Protein AF-A0A7E4UYQ9-F1 (afdb_monomer)

Solvent-accessible surface area (backbone atoms only — not comparable to full-atom values): 19513 Å² total; per-residue (Å²): 144,89,77,70,74,73,71,70,66,71,77,78,78,66,81,70,83,74,73,70,63,49,93,82,44,52,69,58,55,53,46,52,48,38,51,39,27,52,41,48,18,51,55,45,41,66,41,88,46,58,62,49,50,42,54,39,51,41,51,49,48,46,53,62,70,29,24,15,64,39,73,69,51,10,68,75,68,45,20,28,60,49,39,64,66,53,60,73,36,76,43,30,35,49,31,80,88,18,84,31,48,92,28,70,67,54,22,50,51,48,45,50,52,52,47,56,54,51,68,38,51,44,68,28,45,32,46,33,51,44,52,54,49,52,51,52,45,56,48,18,40,58,50,36,28,71,35,82,86,32,60,85,43,82,75,66,69,55,55,67,55,45,74,52,52,70,43,45,50,39,45,46,31,46,26,18,35,52,38,46,50,56,51,34,37,54,61,28,37,78,78,39,48,69,21,18,51,49,20,52,55,44,63,74,49,72,60,66,86,49,54,60,70,59,42,50,53,49,52,55,34,56,70,75,49,61,79,77,44,54,84,58,43,60,68,49,50,52,48,51,38,52,22,44,52,50,48,47,51,54,48,48,51,21,50,54,48,28,54,53,54,50,48,51,58,35,71,73,50,93,71,67,84,69,50,69,67,57,23,48,51,42,40,51,38,50,44,54,20,34,42,59,99,83,45,53,46,45,58,52,51,47,48,31,40,28,70,31,72,39,73,86,56,62,59,67,56,55,49,38,53,46,34,42,53,48,56,54,60,50,49,83,66,34,54,57,38,51,49,53,48,48,43,44,53,45,30,44,52,50,51,68,44,46,60,56,41,68,68,46,42,45,80,67,47,92

Sequence (366 aa):
MNSILAALLLVALCPLAMGSCSSENKAISIRTLNTFFGCLSTAYKEDNGMLDVEYNAHEITQASKCFASNIVSAKMNKKCVLTPLAIHTPGFAWSHYGPLQGCLTCQQFARTISGALVTMNPTQSKCFTNEIWSAITEEANVCIRRNPLFAGSNVQAPDFGSKSNTNMQLLMNRVSIGIMEEFRLRECANNNEEWADNSEECLNQPDAKHLQKHCDIRTECITTLDSQCIHKLRPMEDVVCGCLDTSLDELTVGISSIFTVIKDLASNRQGGIPTETEIDTCHDSIKNGLRTQTTDWYTVITSSIKKCVLPGSEVDKYVRITCKSILQNLNTNGAQQLKAMFTFVKALLDAMNRRSSQLCAANAYC

Organism: Panagrellus redivivus (NCBI:txid6233)

Nearest PDB structures (foldseek):
  7a0g-assembly1_EEE  TM=1.397E-01  e=5.762E-01  Serratia marcescens
  7a0g-assembly1_GGG  TM=1.563E-01  e=8.426E-01  Serratia marcescens
  4lep-assembly3_A  TM=1.306E-01  e=2.134E+00  Shewanella oneidensis MR-1
  7voe-assembly1_A  TM=1.493E-01  e=6.134E+00  Homo sapiens
  1j7n-assembly1_B  TM=1.380E-01  e=9.761E+00  Bacillus anthracis

Foldseek 3Di:
DPDPVVVVVVVPPDPPPPVQPPLPCLVLLLVLQQLLLQLLLVVLQVPQCVLLVLVLVQLLVLLPVLADQDDVSCVVVVAFHDHNCLLVPQQQCLDCNHLLVVPPLLSVVLCVVLVLQLPADQQLNLLLLVLLVVQLQVQLQVQQCPDPSQPPHGHDHRNSRYRDSVNSSSLSSQLSSQLSLVVRLVVCCVPRVSNSVSSVVSSVADDLVGCPVLLVSSVVSLVVGDPSNSVSNVVSLVSSLVSSVVSLVLLLQLLVQLLVQLLVLLVPDPADFDDLVSLVSSLVSNQRSNDDPRDRVVCSNVVSCCPRRNPPDPVSVVSSVSSRSLSNDDDVVSSSSSVSSSSSVSSSSVSSSCSSVSSVVNVNND

pLDDT: mean 77.24, std 13.35, range [33.19, 97.56]

Secondary structure (DSSP, 8-state):
--SSTTSSSSSSS---------TT-HHHHHHHHHHHHHHHHHHHHHS-SHHHHHHHHHHHHHHHHHSBSSHHHHHHHT--B--HHHHHSTTGGGSTTSTTTT-HHHHHHHHHHHHHHHT--HHHHHHHHHHHHHHHHHHHHHHHHHSTTTTT----------S-THHHHHHHHHHHHHHHHHHHHHHHHTT-HHHHHHHHHHHTS--TTS-HHHHHHHHHHHHTS-TTTHHHHHHHHHHHHHHHHHHHHHHHHHHHHHHHHHHHHHHT--SSSPPHHHHHHHHHHHHHHTB-SS-BHHHHHHHHIIIII-TT--HHHHHHHHHHHHHHH-SHHHHHHHHHHHHHHHHHHHHHHTTTHHHHTHHHH-

Radius of gyration: 24.56 Å; Cα contacts (8 Å, |Δi|>4): 432; chains: 1; bounding box: 90×39×79 Å

Structure (mmCIF, N/CA/C/O backbone):
data_AF-A0A7E4UYQ9-F1
#
_entry.id   AF-A0A7E4UYQ9-F1
#
loop_
_atom_site.group_PDB
_atom_site.id
_atom_site.type_symbol
_atom_site.label_atom_id
_atom_site.label_alt_id
_atom_site.label_comp_id
_atom_site.label_asym_id
_atom_site.label_entity_id
_atom_site.label_seq_id
_atom_site.pdbx_PDB_ins_code
_atom_site.Cartn_x
_atom_site.Cartn_y
_atom_site.Cartn_z
_atom_site.occupancy
_atom_site.B_iso_or_equiv
_atom_site.auth_seq_id
_atom_site.auth_comp_id
_atom_site.auth_asym_id
_atom_site.auth_atom_id
_atom_site.pdbx_PDB_model_num
ATOM 1 N N . MET A 1 1 ? 61.101 -12.885 -46.556 1.00 43.03 1 MET A N 1
ATOM 2 C CA . MET A 1 1 ? 60.413 -13.938 -45.771 1.00 43.03 1 MET A CA 1
ATOM 3 C C . MET A 1 1 ? 59.974 -13.483 -44.365 1.00 43.03 1 MET A C 1
ATOM 5 O O . MET A 1 1 ? 59.719 -14.338 -43.538 1.00 43.03 1 MET A O 1
ATOM 9 N N . ASN A 1 2 ? 59.773 -12.178 -44.098 1.00 42.88 2 ASN A N 1
ATOM 10 C CA . ASN A 1 2 ? 59.426 -11.657 -42.756 1.00 42.88 2 ASN A CA 1
ATOM 11 C C . ASN A 1 2 ? 58.213 -10.698 -42.752 1.00 42.88 2 ASN A C 1
ATOM 13 O O . ASN A 1 2 ? 58.187 -9.735 -41.994 1.00 42.88 2 ASN A O 1
ATOM 17 N N . SER A 1 3 ? 57.203 -10.917 -43.602 1.00 43.12 3 SER A N 1
ATOM 18 C CA . SER A 1 3 ? 56.042 -9.998 -43.659 1.00 43.12 3 SER A CA 1
ATOM 19 C C . SER A 1 3 ? 54.679 -10.675 -43.814 1.00 43.12 3 SER A C 1
ATOM 21 O O . SER A 1 3 ? 53.680 -9.984 -43.940 1.00 43.12 3 SER A O 1
ATOM 23 N N . ILE A 1 4 ? 54.612 -12.011 -43.765 1.00 39.72 4 ILE A N 1
ATOM 24 C CA . ILE A 1 4 ? 53.345 -12.757 -43.913 1.00 39.72 4 ILE A CA 1
ATOM 25 C C . ILE A 1 4 ? 52.859 -13.339 -42.569 1.00 39.72 4 ILE A C 1
ATOM 27 O O . ILE A 1 4 ? 51.666 -13.560 -42.393 1.00 39.72 4 ILE A O 1
ATOM 31 N N . LEU A 1 5 ? 53.732 -13.484 -41.562 1.00 34.41 5 LEU A N 1
ATOM 32 C CA . LEU A 1 5 ? 53.337 -14.006 -40.242 1.00 34.41 5 LEU A CA 1
ATOM 33 C C . LEU A 1 5 ? 52.645 -12.986 -39.315 1.00 34.41 5 LEU A C 1
ATOM 35 O O . LEU A 1 5 ? 52.010 -13.395 -38.349 1.00 34.41 5 LEU A O 1
ATOM 39 N N . ALA A 1 6 ? 52.712 -11.681 -39.597 1.00 36.53 6 ALA A N 1
ATOM 40 C CA . ALA A 1 6 ? 52.103 -10.659 -38.734 1.00 36.53 6 ALA A CA 1
ATOM 41 C C . ALA A 1 6 ? 50.594 -10.450 -38.985 1.00 36.53 6 ALA A C 1
ATOM 43 O O . ALA A 1 6 ? 49.895 -9.943 -38.114 1.00 36.53 6 ALA A O 1
ATOM 44 N N . ALA A 1 7 ? 50.071 -10.875 -40.142 1.00 36.41 7 ALA A N 1
ATOM 45 C CA . ALA A 1 7 ? 48.657 -10.703 -40.495 1.00 36.41 7 ALA A CA 1
ATOM 46 C C . ALA A 1 7 ? 47.749 -11.849 -40.002 1.00 36.41 7 ALA A C 1
ATOM 48 O O . ALA A 1 7 ? 46.538 -11.679 -39.917 1.00 36.41 7 ALA A O 1
ATOM 49 N N . LEU A 1 8 ? 48.321 -13.002 -39.630 1.00 33.19 8 LEU A N 1
ATOM 50 C CA . LEU A 1 8 ? 47.575 -14.173 -39.141 1.00 33.19 8 LEU A CA 1
ATOM 51 C C . LEU A 1 8 ? 47.440 -14.232 -37.609 1.00 33.19 8 LEU A C 1
ATOM 53 O O . LEU A 1 8 ? 46.644 -15.014 -37.099 1.00 33.19 8 LEU A O 1
ATOM 57 N N . LEU A 1 9 ? 48.156 -13.377 -36.871 1.00 33.97 9 LEU A N 1
ATOM 58 C CA . LEU A 1 9 ? 48.113 -13.313 -35.401 1.00 33.97 9 LEU A CA 1
ATOM 59 C C . LEU A 1 9 ? 47.152 -12.248 -34.840 1.00 33.97 9 LEU A C 1
ATOM 61 O O . LEU A 1 9 ? 46.944 -12.192 -33.632 1.00 33.97 9 LEU A O 1
ATOM 65 N N . LEU A 1 10 ? 46.509 -11.450 -35.701 1.00 35.00 10 LEU A N 1
ATOM 66 C CA . LEU A 1 10 ? 45.529 -10.422 -35.313 1.00 35.00 10 LEU A CA 1
ATOM 67 C C . LEU A 1 10 ? 44.061 -10.877 -35.410 1.00 35.00 10 LEU A C 1
ATOM 69 O O . LEU A 1 10 ? 43.167 -10.128 -35.032 1.00 35.00 10 LEU A O 1
ATOM 73 N N . VAL A 1 11 ? 43.800 -12.115 -35.846 1.00 38.44 11 VAL A N 1
ATOM 74 C CA . VAL A 1 11 ? 42.439 -12.691 -35.932 1.00 38.44 11 VAL A CA 1
ATOM 75 C C . VAL A 1 11 ? 42.082 -13.541 -34.695 1.00 38.44 11 VAL A C 1
ATOM 77 O O . VAL A 1 11 ? 40.948 -13.978 -34.547 1.00 38.44 11 VAL A O 1
ATOM 80 N N . ALA A 1 12 ? 43.011 -13.735 -33.750 1.00 41.06 12 ALA A N 1
ATOM 81 C CA . ALA A 1 12 ? 42.827 -14.651 -32.615 1.00 41.06 12 ALA A CA 1
ATOM 82 C C . ALA A 1 12 ? 42.617 -13.982 -31.236 1.00 41.06 12 ALA A C 1
ATOM 84 O O . ALA A 1 12 ? 42.543 -14.688 -30.234 1.00 41.06 12 ALA A O 1
ATOM 85 N N . LEU A 1 13 ? 42.509 -12.649 -31.146 1.00 40.66 13 LEU A N 1
ATOM 86 C CA . LEU A 1 13 ? 42.364 -11.936 -29.861 1.00 40.66 13 LEU A CA 1
ATOM 87 C C . LEU A 1 13 ? 41.287 -10.847 -29.878 1.00 40.66 13 LEU A C 1
ATOM 89 O O . LEU A 1 13 ? 41.447 -9.767 -29.317 1.00 40.66 13 LEU A O 1
ATOM 93 N N . CYS A 1 14 ? 40.143 -11.152 -30.476 1.00 34.41 14 CYS A N 1
ATOM 94 C CA . CYS A 1 14 ? 38.918 -10.471 -30.093 1.00 34.41 14 CYS A CA 1
ATOM 95 C C . CYS A 1 14 ? 37.803 -11.512 -30.007 1.00 34.41 14 CYS A C 1
ATOM 97 O O . CYS A 1 14 ? 37.091 -11.727 -30.990 1.00 34.41 14 CYS A O 1
ATOM 99 N N . PRO A 1 15 ? 37.605 -12.177 -28.851 1.00 38.59 15 PRO A N 1
ATOM 100 C CA . PRO A 1 15 ? 36.245 -12.521 -28.514 1.00 38.59 15 PRO A CA 1
ATOM 101 C C . PRO A 1 15 ? 35.553 -11.168 -28.370 1.00 38.59 15 PRO A C 1
ATOM 103 O O . PRO A 1 15 ? 35.683 -10.483 -27.355 1.00 38.59 15 PRO A O 1
ATOM 106 N N . LEU A 1 16 ? 34.869 -10.751 -29.437 1.00 40.72 16 LEU A N 1
ATOM 107 C CA . LEU A 1 16 ? 33.719 -9.885 -29.295 1.00 40.72 16 LEU A CA 1
ATOM 108 C C . LEU A 1 16 ? 32.972 -10.426 -28.082 1.00 40.72 16 LEU A C 1
ATOM 110 O O . LEU A 1 16 ? 32.541 -11.581 -28.078 1.00 40.72 16 LEU A O 1
ATOM 114 N N . ALA A 1 17 ? 32.880 -9.610 -27.039 1.00 41.31 17 ALA A N 1
ATOM 115 C CA . ALA A 1 17 ? 31.959 -9.816 -25.945 1.00 41.31 17 ALA A CA 1
ATOM 116 C C . ALA A 1 17 ? 30.531 -9.646 -26.492 1.00 41.31 17 ALA A C 1
ATOM 118 O O . ALA A 1 17 ? 29.790 -8.767 -26.081 1.00 41.31 17 ALA A O 1
ATOM 119 N N . MET A 1 18 ? 30.148 -10.482 -27.457 1.00 42.34 18 MET A N 1
ATOM 120 C CA . MET A 1 18 ? 28.769 -10.842 -27.706 1.00 42.34 18 MET A CA 1
ATOM 121 C C . MET A 1 18 ? 28.427 -11.805 -26.581 1.00 42.34 18 MET A C 1
ATOM 123 O O . MET A 1 18 ? 28.533 -13.025 -26.712 1.00 42.34 18 MET A O 1
ATOM 127 N N . GLY A 1 19 ? 28.140 -11.226 -25.415 1.00 47.84 19 GLY A N 1
ATOM 128 C CA . GLY A 1 19 ? 27.589 -11.945 -24.285 1.00 47.84 19 GLY A CA 1
ATOM 129 C C . GLY A 1 19 ? 26.217 -12.449 -24.688 1.00 47.84 19 GLY A C 1
ATOM 130 O O . GLY A 1 19 ? 25.218 -11.803 -24.402 1.00 47.84 19 GLY A O 1
ATOM 131 N N . SER A 1 20 ? 26.178 -13.584 -25.387 1.00 47.38 20 SER A N 1
ATOM 132 C CA . SER A 1 20 ? 24.929 -14.268 -25.675 1.00 47.38 20 SER A CA 1
ATOM 133 C C . SER A 1 20 ? 24.210 -14.474 -24.344 1.00 47.38 20 SER A C 1
ATOM 135 O O . SER A 1 20 ? 24.753 -15.069 -23.409 1.00 47.38 20 SER A O 1
ATOM 137 N N . CYS A 1 21 ? 23.000 -13.931 -24.235 1.00 56.06 21 CYS A N 1
ATOM 138 C CA . CYS A 1 21 ? 22.123 -14.096 -23.080 1.00 56.06 21 CYS A CA 1
ATOM 1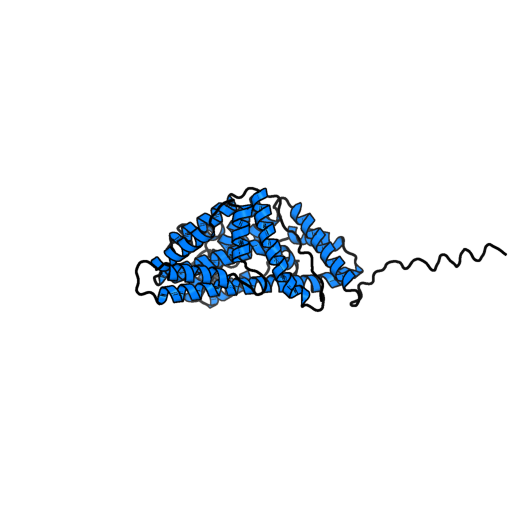39 C C . CYS A 1 21 ? 21.544 -15.523 -23.042 1.00 56.06 21 CYS A C 1
ATOM 141 O O . CYS A 1 21 ? 20.332 -15.734 -22.956 1.00 56.06 21 CYS A O 1
ATOM 143 N N . SER A 1 22 ? 22.421 -16.528 -23.159 1.00 54.81 22 SER A N 1
ATOM 144 C CA . SER A 1 22 ? 22.056 -17.922 -22.975 1.00 54.81 22 SER A CA 1
ATOM 145 C C . SER A 1 22 ? 21.572 -18.109 -21.536 1.00 54.81 22 SER A C 1
ATOM 147 O O . SER A 1 22 ? 22.011 -17.425 -20.606 1.00 54.81 22 SER A O 1
ATOM 149 N N . SER A 1 23 ? 20.654 -19.053 -21.344 1.00 51.56 23 SER A N 1
ATOM 150 C CA . SER A 1 23 ? 20.118 -19.438 -20.033 1.00 51.56 23 SER A CA 1
ATOM 151 C C . SER A 1 23 ? 21.186 -19.856 -19.013 1.00 51.56 23 SER A C 1
ATOM 153 O O . SER A 1 23 ? 20.866 -20.004 -17.837 1.00 51.56 23 SER A O 1
ATOM 155 N N . GLU A 1 24 ? 22.437 -20.044 -19.438 1.00 55.34 24 GLU A N 1
ATOM 156 C CA . GLU A 1 24 ? 23.545 -20.468 -18.584 1.00 55.34 24 GLU A CA 1
ATOM 157 C C . GLU A 1 24 ? 24.277 -19.291 -17.922 1.00 55.34 24 GLU A C 1
ATOM 159 O O . GLU A 1 24 ? 24.904 -19.479 -16.880 1.00 55.34 24 GLU A O 1
ATOM 164 N N . ASN A 1 25 ? 24.157 -18.058 -18.436 1.00 67.25 25 ASN A N 1
ATOM 165 C CA . ASN A 1 25 ? 24.909 -16.917 -17.905 1.00 67.25 25 ASN A CA 1
ATOM 166 C C . ASN A 1 25 ? 24.069 -16.024 -16.972 1.00 67.25 25 ASN A C 1
ATOM 168 O O . ASN A 1 25 ? 23.763 -14.865 -17.269 1.00 67.25 25 ASN A O 1
ATOM 172 N N . LYS A 1 26 ? 23.706 -16.579 -15.804 1.00 71.69 26 LYS A N 1
ATOM 173 C CA . LYS A 1 26 ? 22.908 -15.913 -14.749 1.00 71.69 26 LYS A CA 1
ATOM 174 C C . LYS A 1 26 ? 23.429 -14.518 -14.375 1.00 71.69 26 LYS A C 1
ATOM 176 O O . LYS A 1 26 ? 22.644 -13.609 -14.126 1.00 71.69 26 LYS A O 1
ATOM 181 N N . ALA A 1 27 ? 24.747 -14.324 -14.390 1.00 74.56 27 ALA A N 1
ATOM 182 C CA . ALA A 1 27 ? 25.373 -13.042 -14.072 1.00 74.56 27 ALA A CA 1
ATOM 183 C C . ALA A 1 27 ? 25.019 -11.929 -15.077 1.00 74.56 27 ALA A C 1
ATOM 185 O O . ALA A 1 27 ? 24.832 -10.782 -14.675 1.00 74.56 27 ALA A O 1
ATOM 186 N N . ILE A 1 28 ? 24.899 -12.257 -16.369 1.00 72.06 28 ILE A N 1
ATOM 187 C CA . ILE A 1 28 ? 24.512 -11.292 -17.412 1.00 72.06 28 ILE A CA 1
ATOM 188 C C . ILE A 1 28 ? 23.048 -10.900 -17.230 1.00 72.06 28 ILE A C 1
ATOM 190 O O . ILE A 1 28 ? 22.723 -9.722 -17.223 1.00 72.06 28 ILE A O 1
ATOM 194 N N . SER A 1 29 ? 22.192 -11.886 -16.985 1.00 75.31 29 SER A N 1
ATOM 195 C CA . SER A 1 29 ? 20.768 -11.701 -16.707 1.00 75.31 29 SER A CA 1
ATOM 196 C C . SER A 1 29 ? 20.496 -10.782 -15.505 1.00 75.31 29 SER A C 1
ATOM 198 O O . SER A 1 29 ? 19.753 -9.809 -15.615 1.00 75.31 29 SER A O 1
ATOM 200 N N . ILE A 1 30 ? 21.168 -11.029 -14.374 1.00 80.00 30 ILE A N 1
ATOM 201 C CA . ILE A 1 30 ? 21.064 -10.183 -13.174 1.00 80.00 30 ILE A CA 1
ATOM 202 C C . ILE A 1 30 ? 21.621 -8.781 -13.441 1.00 80.00 30 ILE A C 1
ATOM 204 O O . ILE A 1 30 ? 21.057 -7.793 -12.974 1.00 80.00 30 ILE A O 1
ATOM 208 N N . ARG A 1 31 ? 22.709 -8.665 -14.215 1.00 82.44 31 ARG A N 1
ATOM 209 C CA . ARG A 1 31 ? 23.238 -7.361 -14.627 1.00 82.44 31 ARG A CA 1
ATOM 210 C C . ARG A 1 31 ? 22.220 -6.598 -15.472 1.00 82.44 31 ARG A C 1
ATOM 212 O O . ARG A 1 31 ? 21.995 -5.435 -15.176 1.00 82.44 31 ARG A O 1
ATOM 219 N N . THR A 1 32 ? 21.588 -7.233 -16.460 1.00 83.12 32 THR A N 1
ATOM 220 C CA . THR A 1 32 ? 20.535 -6.618 -17.284 1.00 83.12 32 THR A CA 1
ATOM 221 C C . THR A 1 32 ? 19.392 -6.098 -16.417 1.00 83.12 32 THR A C 1
ATOM 223 O O . THR A 1 32 ? 18.992 -4.947 -16.576 1.00 83.12 32 THR A O 1
ATOM 226 N N . LEU A 1 33 ? 18.923 -6.902 -15.458 1.00 84.62 33 LEU A N 1
ATOM 227 C CA . LEU A 1 33 ? 17.878 -6.491 -14.523 1.00 84.62 33 LEU A CA 1
ATOM 228 C C . LEU A 1 33 ? 18.311 -5.300 -13.656 1.00 84.62 33 LEU A C 1
ATOM 230 O O . LEU A 1 33 ? 17.587 -4.316 -13.559 1.00 84.62 33 LEU A O 1
ATOM 234 N N . ASN A 1 34 ? 19.510 -5.346 -13.070 1.00 84.88 34 ASN A N 1
ATOM 235 C CA . ASN A 1 34 ? 20.028 -4.250 -12.246 1.00 84.88 34 ASN A CA 1
ATOM 236 C C . ASN A 1 34 ? 20.265 -2.972 -13.069 1.00 84.88 34 ASN A C 1
ATOM 238 O O . ASN A 1 34 ? 20.033 -1.875 -12.569 1.00 84.88 34 ASN A O 1
ATOM 242 N N . THR A 1 35 ? 20.699 -3.085 -14.328 1.00 86.69 35 THR A N 1
ATOM 243 C CA . THR A 1 35 ? 20.819 -1.943 -15.246 1.00 86.69 35 THR A CA 1
ATOM 244 C C . THR A 1 35 ? 19.450 -1.330 -15.523 1.00 86.69 35 THR A C 1
ATOM 246 O O . THR A 1 35 ? 19.296 -0.115 -15.414 1.00 86.69 35 THR A O 1
ATOM 249 N N . PHE A 1 36 ? 18.448 -2.161 -15.809 1.00 87.31 36 PHE A N 1
ATOM 250 C CA . PHE A 1 36 ? 17.076 -1.712 -16.014 1.00 87.31 36 PHE A CA 1
ATOM 251 C C . PHE A 1 36 ? 16.508 -1.015 -14.767 1.00 87.31 36 PHE A C 1
ATOM 253 O O . PHE A 1 36 ? 16.045 0.121 -14.850 1.00 87.31 36 PHE A O 1
ATOM 260 N N . PHE A 1 37 ? 16.626 -1.634 -13.590 1.00 85.75 37 PHE A N 1
ATOM 261 C CA . PHE A 1 37 ? 16.176 -1.056 -12.319 1.00 85.75 37 PHE A CA 1
ATOM 262 C C . PHE A 1 37 ? 16.942 0.217 -11.939 1.00 85.75 37 PHE A C 1
ATOM 264 O O . PHE A 1 37 ? 16.350 1.159 -11.412 1.00 85.75 37 PHE A O 1
ATOM 271 N N . GLY A 1 38 ? 18.236 0.294 -12.254 1.00 85.31 38 GLY A N 1
ATOM 272 C CA . GLY A 1 38 ? 19.040 1.505 -12.090 1.00 85.31 38 GLY A CA 1
ATOM 273 C C . GLY A 1 38 ? 18.562 2.659 -12.976 1.00 85.31 38 GLY A C 1
ATOM 274 O O . GLY A 1 38 ? 18.480 3.801 -12.509 1.00 85.31 38 GLY A O 1
ATOM 275 N N . CYS A 1 39 ? 18.191 2.360 -14.226 1.00 87.88 39 CYS A N 1
ATOM 276 C CA . CYS A 1 39 ? 17.576 3.331 -15.126 1.00 87.88 39 CYS A CA 1
ATOM 277 C C . CYS A 1 39 ? 16.233 3.823 -14.575 1.00 87.88 39 CYS A C 1
ATOM 279 O O . CYS A 1 39 ? 16.063 5.032 -14.411 1.00 87.88 39 CYS A O 1
ATOM 281 N N . LEU A 1 40 ? 15.331 2.908 -14.187 1.00 84.31 40 LEU A N 1
ATOM 282 C CA . LEU A 1 40 ? 14.041 3.273 -13.591 1.00 84.31 40 LEU A CA 1
ATOM 283 C C . LEU A 1 40 ? 14.242 4.160 -12.358 1.00 84.31 40 LEU A C 1
ATOM 285 O O . LEU A 1 40 ? 13.701 5.255 -12.295 1.00 84.31 40 LEU A O 1
ATOM 289 N N . SER A 1 41 ? 15.092 3.758 -11.410 1.00 80.56 41 SER A N 1
ATOM 290 C CA . SER A 1 41 ? 15.401 4.569 -10.223 1.00 80.56 41 SER A CA 1
ATOM 291 C C . SER A 1 41 ? 15.811 6.000 -10.593 1.00 80.56 41 SER A C 1
ATOM 293 O O . SER A 1 41 ? 15.349 6.962 -9.982 1.00 80.56 41 SER A O 1
ATOM 295 N N . THR A 1 42 ? 16.679 6.161 -11.595 1.00 83.50 42 THR A N 1
ATOM 296 C CA . THR A 1 42 ? 17.145 7.485 -12.037 1.00 83.50 42 THR A CA 1
ATOM 297 C C . THR A 1 42 ? 16.008 8.304 -12.644 1.00 83.50 42 THR A C 1
ATOM 299 O O . THR A 1 42 ? 15.757 9.417 -12.184 1.00 83.50 42 THR A O 1
ATOM 302 N N . ALA A 1 43 ? 15.268 7.734 -13.595 1.00 83.88 43 ALA A N 1
ATOM 303 C CA . ALA A 1 43 ? 14.170 8.421 -14.269 1.00 83.88 43 ALA A CA 1
ATOM 304 C C . ALA A 1 43 ? 13.062 8.848 -13.289 1.00 83.88 43 ALA A C 1
ATOM 306 O O . ALA A 1 43 ? 12.566 9.971 -13.346 1.00 83.88 43 ALA A O 1
ATOM 307 N N . TYR A 1 44 ? 12.729 8.000 -12.315 1.00 78.12 44 TYR A N 1
ATOM 308 C CA . TYR A 1 44 ? 11.730 8.307 -11.287 1.00 78.12 44 TYR A CA 1
ATOM 309 C C . TYR A 1 44 ? 12.195 9.386 -10.304 1.00 78.12 44 TYR A C 1
ATOM 311 O O . TYR A 1 44 ? 11.388 10.173 -9.816 1.00 78.12 44 TYR A O 1
ATOM 319 N N . LYS A 1 45 ? 13.498 9.454 -10.010 1.00 76.12 45 LYS A N 1
ATOM 320 C CA . LYS A 1 45 ? 14.089 10.525 -9.188 1.00 76.12 45 LYS A CA 1
ATOM 321 C C . LYS A 1 45 ? 14.127 11.873 -9.900 1.00 76.12 45 LYS A C 1
ATOM 323 O O . LYS A 1 45 ? 14.234 12.911 -9.237 1.00 76.12 45 LYS A O 1
ATOM 328 N N . GLU A 1 46 ? 14.148 11.861 -11.225 1.00 77.88 46 GLU A N 1
ATOM 329 C CA . GLU A 1 46 ? 14.117 13.055 -12.070 1.00 77.88 46 GLU A CA 1
ATOM 330 C C . GLU A 1 46 ? 12.690 13.517 -12.365 1.00 77.88 46 GLU A C 1
ATOM 332 O O . GLU A 1 46 ? 12.470 14.707 -12.597 1.00 77.88 46 GLU A O 1
ATOM 337 N N . ASP A 1 47 ? 11.716 12.614 -12.266 1.00 72.62 47 ASP A N 1
ATOM 338 C CA . ASP A 1 47 ? 10.307 12.948 -12.360 1.00 72.62 47 ASP A CA 1
ATOM 339 C C . ASP A 1 47 ? 9.878 13.851 -11.186 1.00 72.62 47 ASP A C 1
ATOM 341 O O . ASP A 1 47 ? 9.944 13.490 -10.008 1.00 72.62 47 ASP A O 1
ATOM 345 N N . ASN A 1 48 ? 9.436 15.070 -11.504 1.00 64.94 48 ASN A N 1
ATOM 346 C CA . ASN A 1 48 ? 9.065 16.107 -10.531 1.00 64.94 48 ASN A CA 1
ATOM 347 C C . ASN A 1 48 ? 7.718 15.830 -9.814 1.00 64.94 48 ASN A C 1
ATOM 349 O O . ASN A 1 48 ? 7.003 16.764 -9.452 1.00 64.94 48 ASN A O 1
ATOM 353 N N . GLY A 1 49 ? 7.357 14.561 -9.597 1.00 73.44 49 GLY A N 1
ATOM 354 C CA . GLY A 1 49 ? 6.094 14.130 -8.986 1.00 73.44 49 GLY A CA 1
ATOM 355 C C . GLY A 1 49 ? 4.936 13.955 -9.975 1.00 73.44 49 GLY A C 1
ATOM 356 O O . GLY A 1 49 ? 3.796 13.785 -9.546 1.00 73.44 49 GLY A O 1
ATOM 357 N N . MET A 1 50 ? 5.203 13.977 -11.283 1.00 78.44 50 MET A N 1
ATOM 358 C CA . MET A 1 50 ? 4.191 13.756 -12.323 1.00 78.44 50 MET A CA 1
ATOM 359 C C . MET A 1 50 ? 3.649 12.327 -12.284 1.00 78.44 50 MET A C 1
ATOM 361 O O . MET A 1 50 ? 2.454 12.127 -12.476 1.00 78.44 50 MET A O 1
ATOM 365 N N . LEU A 1 51 ? 4.493 11.347 -11.965 1.00 79.00 51 LEU A N 1
ATOM 366 C CA . LEU A 1 51 ? 4.068 9.966 -11.764 1.00 79.00 51 LEU A CA 1
ATOM 367 C C . LEU A 1 51 ? 3.088 9.856 -10.599 1.00 79.00 51 LEU A C 1
ATOM 369 O O . LEU A 1 51 ? 2.028 9.260 -10.740 1.00 79.00 51 LEU A O 1
ATOM 373 N N . ASP A 1 52 ? 3.385 10.472 -9.454 1.00 78.00 52 ASP A N 1
ATOM 374 C CA . ASP A 1 52 ? 2.472 10.436 -8.309 1.00 78.00 52 ASP A CA 1
ATOM 375 C C . ASP A 1 52 ? 1.115 11.088 -8.629 1.00 78.00 52 ASP A C 1
ATOM 377 O O . ASP A 1 52 ? 0.080 10.598 -8.164 1.00 78.00 52 ASP A O 1
ATOM 381 N N . VAL A 1 53 ? 1.108 12.140 -9.460 1.00 84.62 53 VAL A N 1
ATOM 382 C CA . VAL A 1 53 ? -0.117 12.752 -10.005 1.00 84.62 53 VAL A CA 1
ATOM 383 C C . VAL A 1 53 ? -0.863 11.772 -10.906 1.00 84.62 53 VAL A C 1
ATOM 385 O O . VAL A 1 53 ? -2.073 11.613 -10.750 1.00 84.62 53 VAL A O 1
ATOM 388 N N . GLU A 1 54 ? -0.160 11.098 -11.814 1.00 83.81 54 GLU A N 1
ATOM 389 C CA . GLU A 1 54 ? -0.737 10.124 -12.740 1.00 83.81 54 GLU A CA 1
ATOM 390 C C . GLU A 1 54 ? -1.363 8.934 -12.001 1.00 83.81 54 GLU A C 1
ATOM 392 O O . GLU A 1 54 ? -2.519 8.597 -12.255 1.00 83.81 54 GLU A O 1
ATOM 397 N N . TYR A 1 55 ? -0.664 8.367 -11.014 1.00 81.50 55 TYR A N 1
ATOM 398 C CA . TYR A 1 55 ? -1.193 7.308 -10.151 1.00 81.50 55 TYR A CA 1
ATOM 399 C C . TYR A 1 55 ? -2.408 7.778 -9.353 1.00 81.50 55 TYR A C 1
ATOM 401 O O . TYR A 1 55 ? -3.401 7.067 -9.255 1.00 81.50 55 TYR A O 1
ATOM 409 N N . ASN A 1 56 ? -2.368 8.986 -8.788 1.00 85.38 56 ASN A N 1
ATOM 410 C CA . ASN A 1 56 ? -3.522 9.522 -8.072 1.00 85.38 56 ASN A CA 1
ATOM 411 C C . ASN A 1 56 ? -4.734 9.726 -9.000 1.00 85.38 56 ASN A C 1
ATOM 413 O O . ASN A 1 56 ? -5.862 9.433 -8.614 1.00 85.38 56 ASN A O 1
ATOM 417 N N . ALA A 1 57 ? -4.512 10.207 -10.225 1.00 87.56 57 ALA A N 1
ATOM 418 C CA . ALA A 1 57 ? -5.565 10.349 -11.226 1.00 87.56 57 ALA A CA 1
ATOM 419 C C . ALA A 1 57 ? -6.126 8.989 -11.670 1.00 87.56 57 ALA A C 1
ATOM 421 O O . ALA A 1 57 ? -7.337 8.868 -11.872 1.00 87.56 57 ALA A O 1
ATOM 422 N N . HIS A 1 58 ? -5.269 7.973 -11.785 1.00 85.94 58 HIS A N 1
ATOM 423 C CA . HIS A 1 58 ? -5.676 6.601 -12.067 1.00 85.94 58 HIS A CA 1
ATOM 424 C C . HIS A 1 58 ? -6.608 6.054 -10.978 1.00 85.94 58 HIS A C 1
ATOM 426 O O . HIS A 1 58 ? -7.717 5.647 -11.309 1.00 85.94 58 HIS A O 1
ATOM 432 N N . GLU A 1 59 ? -6.227 6.138 -9.697 1.00 85.88 59 GLU A N 1
ATOM 433 C CA . GLU A 1 59 ? -7.071 5.690 -8.571 1.00 85.88 59 GLU A CA 1
ATOM 434 C C . GLU A 1 59 ? -8.435 6.389 -8.569 1.00 85.88 59 GLU A C 1
ATOM 436 O O . GLU A 1 59 ? -9.476 5.745 -8.482 1.00 85.88 59 GLU A O 1
ATOM 441 N N . ILE A 1 60 ? -8.452 7.716 -8.744 1.00 90.56 60 ILE A N 1
ATOM 442 C CA . ILE A 1 60 ? -9.701 8.488 -8.828 1.00 90.56 60 ILE A CA 1
ATOM 443 C C . ILE A 1 60 ? -10.581 7.989 -9.979 1.00 90.56 60 ILE A C 1
ATOM 445 O O . ILE A 1 60 ? -11.801 7.876 -9.828 1.00 90.56 60 ILE A O 1
ATOM 449 N N . THR A 1 61 ? -9.977 7.716 -11.136 1.00 90.31 61 THR A N 1
ATOM 450 C CA . THR A 1 61 ? -10.708 7.278 -12.328 1.00 90.31 61 THR A CA 1
ATOM 451 C C . THR A 1 61 ? -11.252 5.864 -12.154 1.00 90.31 61 THR A C 1
ATOM 453 O O . THR A 1 61 ? -12.432 5.643 -12.428 1.00 90.31 61 THR A O 1
ATOM 456 N N . GLN A 1 62 ? -10.442 4.937 -11.636 1.00 88.69 62 GLN A N 1
ATOM 457 C CA . GLN A 1 62 ? -10.865 3.566 -11.348 1.00 88.69 62 GLN A CA 1
ATOM 458 C C . GLN A 1 62 ? -11.997 3.539 -10.324 1.00 88.69 62 GLN A C 1
ATOM 460 O O . GLN A 1 62 ? -13.054 2.979 -10.611 1.00 88.69 62 GLN A O 1
ATOM 465 N N . ALA A 1 63 ? -11.859 4.248 -9.200 1.00 92.31 63 ALA A N 1
ATOM 466 C CA . ALA A 1 63 ? -12.916 4.364 -8.199 1.00 92.31 63 ALA A CA 1
ATOM 467 C C . ALA A 1 63 ? -14.219 4.913 -8.812 1.00 92.31 63 ALA A C 1
ATOM 469 O O . ALA A 1 63 ? -15.306 4.370 -8.613 1.00 92.31 63 ALA A O 1
ATOM 470 N N . SER A 1 64 ? -14.118 5.968 -9.626 1.00 93.50 64 SER A N 1
ATOM 471 C CA . SER A 1 64 ? -15.282 6.601 -10.265 1.00 93.50 64 SER A CA 1
ATOM 472 C C . SER A 1 64 ? -15.959 5.712 -11.313 1.00 93.50 64 SER A C 1
ATOM 474 O O . SER A 1 64 ? -17.154 5.853 -11.567 1.00 93.50 64 SER A O 1
ATOM 476 N N . LYS A 1 65 ? -15.201 4.810 -11.943 1.00 93.50 65 LYS A N 1
ATOM 477 C CA . LYS A 1 65 ? -15.676 3.862 -12.958 1.00 93.50 65 LYS A CA 1
ATOM 478 C C . LYS A 1 65 ? -16.272 2.604 -12.327 1.00 93.50 65 LYS A C 1
ATOM 480 O O . LYS A 1 65 ? -17.278 2.081 -12.820 1.00 93.50 65 LYS A O 1
ATOM 485 N N . CYS A 1 66 ? -15.655 2.095 -11.266 1.00 94.94 66 CYS A N 1
ATOM 486 C CA . CYS A 1 66 ? -15.987 0.806 -10.661 1.00 94.94 66 CYS A CA 1
ATOM 487 C C . CYS A 1 66 ? -17.058 0.886 -9.578 1.00 94.94 66 CYS A C 1
ATOM 489 O O . CYS A 1 66 ? -17.735 -0.109 -9.310 1.00 94.94 66 CYS A O 1
ATOM 491 N N . PHE A 1 67 ? -17.316 2.082 -9.057 1.00 96.94 67 PHE A N 1
ATOM 492 C CA . PHE A 1 67 ? -18.428 2.342 -8.159 1.00 96.94 67 PHE A CA 1
ATOM 493 C C . PHE A 1 67 ? -19.478 3.239 -8.806 1.00 96.94 67 PHE A C 1
ATOM 495 O O . PHE A 1 67 ? -19.207 4.084 -9.655 1.00 96.94 67 PHE A O 1
ATOM 502 N N . ALA A 1 68 ? -20.719 3.068 -8.374 1.00 97.12 68 ALA A N 1
ATOM 503 C CA . ALA A 1 68 ? -21.798 3.971 -8.712 1.00 97.12 68 ALA A CA 1
ATOM 504 C C . ALA A 1 68 ? -21.774 5.210 -7.807 1.00 97.12 68 ALA A C 1
ATOM 506 O O . ALA A 1 68 ? -21.620 5.116 -6.590 1.00 97.12 68 ALA A O 1
ATOM 507 N N . SER A 1 69 ? -22.036 6.383 -8.382 1.00 96.12 69 SER A N 1
ATOM 508 C CA . SER A 1 69 ? -22.046 7.649 -7.634 1.00 96.12 69 SER A CA 1
ATOM 509 C C . SER A 1 69 ? -23.221 7.796 -6.657 1.00 96.12 69 SER A C 1
ATOM 511 O O . SER A 1 69 ? -23.184 8.651 -5.771 1.00 96.12 69 SER A O 1
ATOM 513 N N . ASN A 1 70 ? -24.282 6.998 -6.823 1.00 95.75 70 ASN A N 1
ATOM 514 C CA . ASN A 1 70 ? -25.487 7.002 -5.994 1.00 95.75 70 ASN A CA 1
ATOM 515 C C . ASN A 1 70 ? -26.282 5.688 -6.145 1.00 95.75 70 ASN A C 1
ATOM 517 O O . ASN A 1 70 ? -25.996 4.867 -7.017 1.00 95.75 70 ASN A O 1
ATOM 521 N N . ILE A 1 71 ? -27.322 5.515 -5.320 1.00 94.94 71 ILE A N 1
ATOM 522 C CA . ILE A 1 71 ? -28.124 4.282 -5.264 1.00 94.94 71 ILE A CA 1
ATOM 523 C C . ILE A 1 71 ? -28.932 3.991 -6.540 1.00 94.94 71 ILE A C 1
ATOM 525 O O . ILE A 1 71 ? -29.207 2.831 -6.840 1.00 94.94 71 ILE A O 1
ATOM 529 N N . VAL A 1 72 ? -29.323 5.015 -7.305 1.00 95.69 72 VAL A N 1
ATOM 530 C CA . VAL A 1 72 ? -30.059 4.830 -8.567 1.00 95.69 72 VAL A CA 1
ATOM 531 C C . VAL A 1 72 ? -29.115 4.246 -9.615 1.00 95.69 72 VAL A C 1
ATOM 533 O O . VAL A 1 72 ? -29.412 3.207 -10.204 1.00 95.69 72 VAL A O 1
ATOM 536 N N . SER A 1 73 ? -27.933 4.847 -9.765 1.00 94.50 73 SER A N 1
ATOM 537 C CA . SER A 1 73 ? -26.879 4.335 -10.642 1.00 94.50 73 SER A CA 1
ATOM 538 C C . SER A 1 73 ? -26.388 2.949 -10.213 1.00 94.50 73 SER A C 1
ATOM 540 O O . SER A 1 73 ? -26.089 2.126 -11.075 1.00 94.50 73 SER A O 1
ATOM 542 N N . ALA A 1 74 ? -26.333 2.670 -8.906 1.00 94.94 74 ALA A N 1
ATOM 543 C CA . ALA A 1 74 ? -25.950 1.364 -8.367 1.00 94.94 74 ALA A CA 1
ATOM 544 C C . ALA A 1 74 ? -26.907 0.263 -8.820 1.00 94.94 74 ALA A C 1
ATOM 546 O O . ALA A 1 74 ? -26.467 -0.759 -9.334 1.00 94.94 74 ALA A O 1
ATOM 547 N N . LYS A 1 75 ? -28.219 0.515 -8.728 1.00 94.50 75 LYS A N 1
ATOM 548 C CA . LYS A 1 75 ? -29.253 -0.418 -9.196 1.00 94.50 75 LYS A CA 1
ATOM 549 C C . LYS A 1 75 ? -29.157 -0.694 -10.692 1.00 94.50 75 LYS A C 1
ATOM 551 O O . LYS A 1 75 ? -29.310 -1.835 -11.106 1.00 94.50 75 LYS A O 1
ATOM 556 N N . MET A 1 76 ? -28.910 0.342 -11.494 1.00 95.31 76 MET A N 1
ATOM 557 C CA . MET A 1 76 ? -28.814 0.205 -12.949 1.00 95.31 76 MET A CA 1
ATOM 558 C C . MET A 1 76 ? -27.569 -0.565 -13.392 1.00 95.31 76 MET A C 1
ATOM 560 O O . MET A 1 76 ? -27.651 -1.375 -14.308 1.00 95.31 76 MET A O 1
ATOM 564 N N . ASN A 1 77 ? -26.427 -0.303 -12.755 1.00 95.12 77 ASN A N 1
ATOM 565 C CA . ASN A 1 77 ? -25.134 -0.848 -13.174 1.00 95.12 77 ASN A CA 1
ATOM 566 C C . ASN A 1 77 ? -24.674 -2.045 -12.334 1.00 95.12 77 ASN A C 1
ATOM 568 O O . ASN A 1 77 ? -23.582 -2.545 -12.575 1.00 95.12 77 ASN A O 1
ATOM 572 N N . LYS A 1 78 ? -25.478 -2.472 -11.350 1.00 96.50 78 LYS A N 1
ATOM 573 C CA . LYS A 1 78 ? -25.169 -3.544 -10.393 1.00 96.50 78 LYS A CA 1
ATOM 574 C C . LYS A 1 78 ? -23.801 -3.378 -9.720 1.00 96.50 78 LYS A C 1
ATOM 576 O O . LYS A 1 78 ? -22.989 -4.297 -9.712 1.00 96.50 78 LYS A O 1
ATOM 581 N N . LYS A 1 79 ? -23.547 -2.178 -9.196 1.00 96.56 79 LYS A N 1
ATOM 582 C CA . LYS A 1 79 ? -22.275 -1.777 -8.572 1.00 96.56 79 LYS A CA 1
ATOM 583 C C . LYS A 1 79 ? -22.507 -1.202 -7.187 1.00 96.56 79 LYS A C 1
ATOM 585 O O . LYS A 1 79 ? -23.557 -0.612 -6.928 1.00 96.56 79 LYS A O 1
ATOM 590 N N . CYS A 1 80 ? -21.503 -1.286 -6.325 1.00 97.56 80 CYS A N 1
ATOM 591 C CA . CYS A 1 80 ? -21.535 -0.641 -5.018 1.00 97.56 80 CYS A CA 1
ATOM 592 C C . CYS A 1 80 ? -21.502 0.886 -5.122 1.00 97.56 80 CYS A C 1
ATOM 594 O O . CYS A 1 80 ? -21.031 1.453 -6.107 1.00 97.56 80 CYS A O 1
ATOM 596 N N . VAL A 1 81 ? -22.002 1.570 -4.088 1.00 96.88 81 VAL A N 1
ATOM 597 C CA . VAL A 1 81 ? -22.022 3.039 -4.044 1.00 96.88 81 VAL A CA 1
ATOM 598 C C . VAL A 1 81 ? -20.738 3.579 -3.421 1.00 96.88 81 VAL A C 1
ATOM 600 O O . VAL A 1 81 ? -20.440 3.289 -2.263 1.00 96.88 81 VAL A O 1
ATOM 603 N N . LEU A 1 82 ? -20.052 4.461 -4.143 1.00 95.31 82 LEU A N 1
ATOM 604 C CA . LEU A 1 82 ? -19.000 5.324 -3.613 1.00 95.31 82 LEU A CA 1
ATOM 605 C C . LEU A 1 82 ? -19.211 6.729 -4.179 1.00 95.31 82 LEU A C 1
ATOM 607 O O . LEU A 1 82 ? -19.219 6.945 -5.389 1.00 95.31 82 LEU A O 1
ATOM 611 N N . THR A 1 83 ? -19.471 7.693 -3.297 1.00 93.94 83 THR A N 1
ATOM 612 C CA . THR A 1 83 ? -19.870 9.032 -3.736 1.00 93.94 83 THR A CA 1
ATOM 613 C C . THR A 1 83 ? -18.669 9.817 -4.264 1.00 93.94 83 THR A C 1
ATOM 615 O O . THR A 1 83 ? -17.562 9.665 -3.744 1.00 93.94 83 THR A O 1
ATOM 618 N N . PRO A 1 84 ? -18.875 10.751 -5.211 1.00 93.25 84 PRO A N 1
ATOM 619 C CA . PRO A 1 84 ? -17.803 11.633 -5.674 1.00 93.25 84 PRO A CA 1
ATOM 620 C C . PRO A 1 84 ? -17.137 12.404 -4.528 1.00 93.25 84 PRO A C 1
ATOM 622 O O . PRO A 1 84 ? -15.931 12.619 -4.542 1.00 93.25 84 PRO A O 1
ATOM 625 N N . LEU A 1 85 ? -17.901 12.768 -3.491 1.00 92.00 85 LEU A N 1
ATOM 626 C CA . LEU A 1 85 ? -17.353 13.417 -2.301 1.00 92.00 85 LEU A CA 1
ATOM 627 C C . LEU A 1 85 ? -16.316 12.532 -1.594 1.00 92.00 85 LEU A C 1
ATOM 629 O O . LEU A 1 85 ? -15.279 13.040 -1.180 1.00 92.00 85 LEU A O 1
ATOM 633 N N . ALA A 1 86 ? -16.570 11.226 -1.480 1.00 90.56 86 ALA A N 1
ATOM 634 C CA . ALA A 1 86 ? -15.639 10.290 -0.859 1.00 90.56 86 ALA A CA 1
ATOM 635 C C . ALA A 1 86 ? -14.365 10.066 -1.693 1.00 90.56 86 ALA A C 1
ATOM 637 O O . ALA A 1 86 ? -13.305 9.854 -1.112 1.00 90.56 86 ALA A O 1
ATOM 638 N N . ILE A 1 87 ? -14.466 10.141 -3.025 1.00 92.06 87 ILE A N 1
ATOM 639 C CA . ILE A 1 87 ? -13.339 9.947 -3.956 1.00 92.06 87 ILE A CA 1
ATOM 640 C C . ILE A 1 87 ? -12.463 11.203 -4.040 1.00 92.06 87 ILE A C 1
ATOM 642 O O . ILE A 1 87 ? -11.238 11.120 -4.033 1.00 92.06 87 ILE A O 1
ATOM 646 N N . HIS A 1 88 ? -13.083 12.382 -4.128 1.00 90.00 88 HIS A N 1
ATOM 647 C CA . HIS A 1 88 ? -12.379 13.632 -4.428 1.00 90.00 88 HIS A CA 1
ATOM 648 C C . HIS A 1 88 ? -11.998 14.460 -3.197 1.00 90.00 88 HIS A C 1
ATOM 650 O O . HIS A 1 88 ? -11.342 15.489 -3.352 1.00 90.00 88 HIS A O 1
ATOM 656 N N . THR A 1 89 ? -12.396 14.056 -1.986 1.00 88.81 89 THR A N 1
ATOM 657 C CA . THR A 1 89 ? -12.018 14.764 -0.754 1.00 88.81 89 THR A CA 1
ATOM 658 C C . THR A 1 89 ? -10.791 14.107 -0.119 1.00 88.81 89 THR A C 1
ATOM 660 O O . THR A 1 89 ? -10.904 12.992 0.399 1.00 88.81 89 THR A O 1
ATOM 663 N N . PRO A 1 90 ? -9.634 14.794 -0.067 1.00 84.12 90 PRO A N 1
ATOM 664 C CA . PRO A 1 90 ? -8.448 14.256 0.584 1.00 84.12 90 PRO A CA 1
ATOM 665 C C . PRO A 1 90 ? -8.710 13.912 2.050 1.00 84.12 90 PRO A C 1
ATOM 667 O O . PRO A 1 90 ? -9.200 14.735 2.825 1.00 84.12 90 PRO A O 1
ATOM 670 N N . GLY A 1 91 ? -8.373 12.683 2.434 1.00 82.81 91 GLY A N 1
ATOM 671 C CA . GLY A 1 91 ? -8.530 12.200 3.804 1.00 82.81 91 GLY A CA 1
ATOM 672 C C . GLY A 1 91 ? -9.974 12.006 4.265 1.00 82.81 91 GLY A C 1
ATOM 673 O O . GLY A 1 91 ? -10.227 11.965 5.472 1.00 82.81 91 GLY A O 1
ATOM 674 N N . PHE A 1 92 ? -10.927 11.859 3.336 1.00 88.19 92 PHE A N 1
ATOM 675 C CA . PHE A 1 92 ? -12.322 11.560 3.664 1.00 88.19 92 PHE A CA 1
ATOM 676 C C . PHE A 1 92 ? -12.459 10.336 4.582 1.00 88.19 92 PHE A C 1
ATOM 678 O O . PHE A 1 92 ? -13.279 10.360 5.503 1.00 88.19 92 PHE A O 1
ATOM 685 N N . ALA A 1 93 ? -11.615 9.315 4.399 1.00 85.56 93 ALA A N 1
ATOM 686 C CA . ALA A 1 93 ? -11.663 8.060 5.150 1.00 85.56 93 ALA A CA 1
ATOM 687 C C . ALA A 1 93 ? -11.527 8.227 6.680 1.00 85.56 93 ALA A C 1
ATOM 689 O O . ALA A 1 93 ? -12.129 7.485 7.456 1.00 85.56 93 ALA A O 1
ATOM 690 N N . TRP A 1 94 ? -10.787 9.237 7.138 1.00 84.88 94 TRP A N 1
ATOM 691 C CA . TRP A 1 94 ? -10.612 9.564 8.564 1.00 84.88 94 TRP A CA 1
ATOM 692 C C . TRP A 1 94 ? -11.232 10.917 8.949 1.00 84.88 94 TRP A C 1
ATOM 694 O O . TRP A 1 94 ? -10.959 11.487 10.018 1.00 84.88 94 TRP A O 1
ATOM 704 N N . SER A 1 95 ? -12.096 11.443 8.080 1.00 84.69 95 SER A N 1
ATOM 705 C CA . SER A 1 95 ? -12.946 12.591 8.377 1.00 84.69 95 SER A CA 1
ATOM 706 C C . SER A 1 95 ? -14.080 12.205 9.33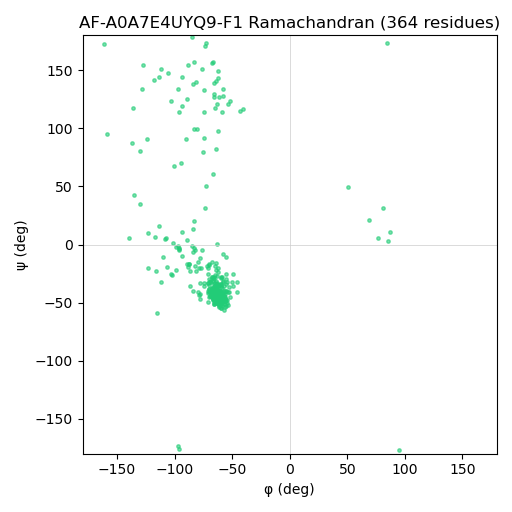4 1.00 84.69 95 SER A C 1
ATOM 708 O O . SER A 1 95 ? -14.284 11.034 9.661 1.00 84.69 95 SER A O 1
ATOM 710 N N . HIS A 1 96 ? -14.848 13.203 9.779 1.00 79.56 96 HIS A N 1
ATOM 711 C CA . HIS A 1 96 ? -16.044 12.955 10.584 1.00 79.56 96 HIS A CA 1
ATOM 712 C C . HIS A 1 96 ? -17.116 12.143 9.836 1.00 79.56 96 HIS A C 1
ATOM 714 O O . HIS A 1 96 ? -17.946 11.535 10.489 1.00 79.56 96 HIS A O 1
ATOM 720 N N . TYR A 1 97 ? -17.079 12.093 8.502 1.00 83.25 97 TYR A N 1
ATOM 721 C CA . TYR A 1 97 ? -18.056 11.381 7.667 1.00 83.25 97 TYR A CA 1
ATOM 722 C C . TYR A 1 97 ? -17.494 10.097 7.038 1.00 83.25 97 TYR A C 1
ATOM 724 O O . TYR A 1 97 ? -18.147 9.474 6.201 1.00 83.25 97 TYR A O 1
ATOM 732 N N . GLY A 1 98 ? -16.262 9.729 7.399 1.00 84.56 98 GLY A N 1
ATOM 733 C CA . GLY A 1 98 ? -15.605 8.525 6.908 1.00 84.56 98 GLY A CA 1
ATOM 734 C C . GLY A 1 98 ? -15.970 7.267 7.709 1.00 84.56 98 GLY A C 1
ATOM 735 O O . GLY A 1 98 ? -16.658 7.350 8.727 1.00 84.56 98 GLY A O 1
ATOM 736 N N . PRO A 1 99 ? -15.430 6.102 7.315 1.00 81.81 99 PRO A N 1
ATOM 737 C CA . PRO A 1 99 ? -15.562 4.817 8.008 1.00 81.81 99 PRO A CA 1
ATOM 738 C C . PRO A 1 99 ? -15.255 4.862 9.509 1.00 81.81 99 PRO A C 1
ATOM 740 O O . PRO A 1 99 ? -15.747 4.045 10.282 1.00 81.81 99 PRO A O 1
ATOM 743 N N . LEU A 1 100 ? -14.444 5.833 9.941 1.00 77.44 100 LEU A N 1
ATOM 744 C CA . LEU A 1 100 ? -14.053 6.009 11.337 1.00 77.44 100 LEU A CA 1
ATOM 745 C C . LEU A 1 100 ? -15.013 6.902 12.151 1.00 77.44 100 LEU A C 1
ATOM 747 O O . LEU A 1 100 ? -14.717 7.164 13.314 1.00 77.44 100 LEU A O 1
ATOM 751 N N . GLN A 1 101 ? -16.144 7.376 11.599 1.00 79.62 101 GLN A N 1
ATOM 752 C CA . GLN A 1 101 ? -17.091 8.308 12.251 1.00 79.62 101 GLN A CA 1
ATOM 753 C C . GLN A 1 101 ? -17.452 7.946 13.702 1.00 79.62 101 GLN A C 1
ATOM 755 O O . GLN A 1 101 ? -17.518 8.827 14.557 1.00 79.62 101 GLN A O 1
ATOM 760 N N . GLY A 1 102 ? -17.653 6.660 13.992 1.00 72.44 102 GLY A N 1
ATOM 761 C CA . GLY A 1 102 ? -18.033 6.185 15.325 1.00 72.44 102 GLY A CA 1
ATOM 762 C C . GLY A 1 102 ? -16.880 6.020 16.325 1.00 72.44 102 GLY A C 1
ATOM 763 O O . GLY A 1 102 ? -17.148 5.695 17.480 1.00 72.44 102 GLY A O 1
ATOM 764 N N . CYS A 1 103 ? -15.622 6.209 15.911 1.00 73.06 103 CYS A N 1
ATOM 765 C CA . CYS A 1 103 ? -14.432 5.970 16.732 1.00 73.06 103 CYS A CA 1
ATOM 766 C C . CYS A 1 103 ? -13.555 7.221 16.829 1.00 73.06 103 CYS A C 1
ATOM 768 O O . CYS A 1 103 ? -12.634 7.407 16.029 1.00 73.06 103 CYS A O 1
ATOM 770 N N . LEU A 1 104 ? -13.784 8.064 17.840 1.00 75.25 104 LEU A N 1
ATOM 771 C CA . LEU A 1 104 ? -12.975 9.274 18.041 1.00 75.25 104 LEU A CA 1
ATOM 772 C C . LEU A 1 104 ? -11.478 8.956 18.190 1.00 75.25 104 LEU A C 1
ATOM 774 O O . LEU A 1 104 ? -10.648 9.644 17.601 1.00 75.25 104 LEU A O 1
ATOM 778 N N . THR A 1 105 ? -11.125 7.879 18.899 1.00 70.44 105 THR A N 1
ATOM 779 C CA . THR A 1 105 ? -9.728 7.434 19.025 1.00 70.44 105 THR A CA 1
ATOM 780 C C . THR A 1 105 ? -9.137 7.013 17.679 1.00 70.44 105 THR A C 1
ATOM 782 O O . THR A 1 105 ? -8.030 7.431 17.353 1.00 70.44 105 THR A O 1
ATOM 785 N N . CYS A 1 106 ? -9.860 6.234 16.867 1.00 73.44 106 CYS A N 1
ATOM 786 C CA . CYS A 1 106 ? -9.375 5.781 15.559 1.00 73.44 106 CYS A CA 1
ATOM 787 C C . CYS A 1 106 ? -9.211 6.966 14.599 1.00 73.44 106 CYS A C 1
ATOM 789 O O . CYS A 1 106 ? -8.214 7.048 13.887 1.00 73.44 106 CYS A O 1
ATOM 791 N N . GLN A 1 107 ? -10.153 7.918 14.615 1.00 77.44 107 GLN A N 1
ATOM 792 C CA . GLN A 1 107 ? -10.021 9.172 13.871 1.00 77.44 107 GLN A CA 1
ATOM 793 C C . GLN A 1 107 ? -8.798 9.960 14.321 1.00 77.44 107 GLN A C 1
ATOM 795 O O . GLN A 1 107 ? -8.046 10.441 13.479 1.00 77.44 107 GLN A O 1
ATOM 800 N N . GLN A 1 108 ? -8.587 10.096 15.631 1.00 76.81 108 GLN A N 1
ATOM 801 C CA . GLN A 1 108 ? -7.440 10.819 16.165 1.00 76.81 108 GLN A CA 1
ATOM 802 C C . GLN A 1 108 ? -6.127 10.138 15.768 1.00 76.81 108 GLN A C 1
ATOM 804 O O . GLN A 1 108 ? -5.198 10.822 15.344 1.00 76.81 108 GLN A O 1
ATOM 809 N N . PHE A 1 109 ? -6.058 8.809 15.849 1.00 73.69 109 PHE A N 1
ATOM 810 C CA . PHE A 1 109 ? -4.908 8.016 15.418 1.00 73.69 109 PHE A CA 1
ATOM 811 C C . PHE A 1 109 ? -4.617 8.218 13.927 1.00 73.69 109 PHE A C 1
ATOM 813 O O . PHE A 1 109 ? -3.525 8.662 13.568 1.00 73.69 109 PHE A O 1
ATOM 820 N N . ALA A 1 110 ? -5.618 8.001 13.068 1.00 76.12 110 ALA A N 1
ATOM 821 C CA . ALA A 1 110 ? -5.484 8.164 11.625 1.00 76.12 110 ALA A CA 1
ATOM 822 C C . ALA A 1 110 ? -5.114 9.606 11.248 1.00 76.12 110 ALA A C 1
ATOM 824 O O . ALA A 1 110 ? -4.224 9.807 10.427 1.00 76.12 110 ALA A O 1
ATOM 825 N N . ARG A 1 111 ? -5.709 10.623 11.889 1.00 78.62 111 ARG A N 1
ATOM 826 C CA . ARG A 1 111 ? -5.347 12.038 11.684 1.00 78.62 111 ARG A CA 1
ATOM 827 C C . ARG A 1 111 ? -3.939 12.361 12.160 1.00 78.62 111 ARG A C 1
ATOM 829 O O . ARG A 1 111 ? -3.265 13.143 11.505 1.00 78.62 111 ARG A O 1
ATOM 836 N N . THR A 1 112 ? -3.495 11.781 13.272 1.00 74.69 112 THR A N 1
ATOM 837 C CA . THR A 1 112 ? -2.147 12.022 13.805 1.00 74.69 112 THR A CA 1
ATOM 838 C C . THR A 1 112 ? -1.097 11.447 12.863 1.00 74.69 112 THR A C 1
ATOM 840 O O . THR A 1 112 ? -0.168 12.157 12.490 1.00 74.69 112 THR A O 1
ATOM 843 N N . ILE A 1 113 ? -1.274 10.199 12.416 1.00 72.69 113 ILE A N 1
ATOM 844 C CA . ILE A 1 113 ? -0.353 9.561 11.466 1.00 72.69 113 ILE A CA 1
ATOM 845 C C . ILE A 1 113 ? -0.398 10.269 10.114 1.00 72.69 113 ILE A C 1
ATOM 847 O O . ILE A 1 113 ? 0.642 10.677 9.606 1.00 72.69 113 ILE A O 1
ATOM 851 N N . SER A 1 114 ? -1.592 10.474 9.556 1.00 75.50 114 SER A N 1
ATOM 852 C CA . SER A 1 114 ? -1.756 11.144 8.260 1.00 75.50 114 SER A CA 1
ATOM 853 C C . SER A 1 114 ? -1.219 12.572 8.298 1.00 75.50 114 SER A C 1
ATOM 855 O O . SER A 1 114 ? -0.541 12.999 7.373 1.00 75.50 114 SER A O 1
ATOM 857 N N . GLY A 1 115 ? -1.479 13.305 9.383 1.00 78.94 115 GLY A N 1
ATOM 858 C CA . GLY A 1 115 ? -0.952 14.647 9.602 1.00 78.94 115 GLY A CA 1
ATOM 859 C C . GLY A 1 115 ? 0.571 14.644 9.650 1.00 78.94 115 GLY A C 1
ATOM 860 O O . GLY A 1 115 ? 1.198 15.372 8.887 1.00 78.94 115 GLY A O 1
ATOM 861 N N . ALA A 1 116 ? 1.169 13.772 10.467 1.00 74.44 116 ALA A N 1
ATOM 862 C CA . ALA A 1 116 ? 2.620 13.640 10.553 1.00 74.44 116 ALA A CA 1
ATOM 863 C C . ALA A 1 116 ? 3.247 13.322 9.187 1.00 74.44 116 ALA A C 1
ATOM 865 O O . ALA A 1 116 ? 4.216 13.974 8.811 1.00 74.44 116 ALA A O 1
ATOM 866 N N . LEU A 1 117 ? 2.654 12.398 8.422 1.00 74.25 117 LEU A N 1
ATOM 867 C CA . LEU A 1 117 ? 3.090 12.052 7.067 1.00 74.25 117 LEU A CA 1
ATOM 868 C C . LEU A 1 117 ? 3.002 13.244 6.110 1.00 74.25 117 LEU A C 1
ATOM 870 O O . LEU A 1 117 ? 4.005 13.620 5.513 1.00 74.25 117 LEU A O 1
ATOM 874 N N . VAL A 1 118 ? 1.843 13.893 5.993 1.00 78.19 118 VAL A N 1
ATOM 875 C CA . VAL A 1 118 ? 1.644 15.002 5.039 1.00 78.19 118 VAL A CA 1
ATOM 876 C C . VAL A 1 118 ? 2.493 16.229 5.384 1.00 78.19 118 VAL A C 1
ATOM 878 O O . VAL A 1 118 ? 2.887 16.968 4.488 1.00 78.19 118 VAL A O 1
ATOM 881 N N . THR A 1 119 ? 2.802 16.448 6.664 1.00 79.00 119 THR A N 1
ATOM 882 C CA . THR A 1 119 ? 3.639 17.580 7.105 1.00 79.00 119 THR A CA 1
ATOM 883 C C . THR A 1 119 ? 5.144 17.338 6.991 1.00 79.00 119 THR A C 1
ATOM 885 O O . THR A 1 119 ? 5.918 18.254 7.275 1.00 79.00 119 THR A O 1
ATOM 888 N N . MET A 1 120 ? 5.581 16.141 6.579 1.00 76.81 120 MET A N 1
ATOM 889 C CA . MET A 1 120 ? 7.001 15.864 6.365 1.00 76.81 120 MET A CA 1
ATOM 890 C C . MET A 1 120 ? 7.593 16.833 5.339 1.00 76.81 120 MET A C 1
ATOM 892 O O . MET A 1 120 ? 7.042 17.034 4.258 1.00 76.81 120 MET A O 1
ATOM 896 N N . ASN A 1 121 ? 8.762 17.390 5.650 1.00 76.81 121 ASN A N 1
ATOM 897 C CA . ASN A 1 121 ? 9.559 18.095 4.646 1.00 76.81 121 ASN A CA 1
ATOM 898 C C . ASN A 1 121 ? 10.224 17.093 3.666 1.00 76.81 121 ASN A C 1
ATOM 900 O O . ASN A 1 121 ? 10.224 15.887 3.939 1.00 76.81 121 ASN A O 1
ATOM 904 N N . PRO A 1 122 ? 10.847 17.544 2.554 1.00 74.62 122 PRO A N 1
ATOM 905 C CA . PRO A 1 122 ? 11.298 16.625 1.505 1.00 74.62 122 PRO A CA 1
ATOM 906 C C . PRO A 1 122 ? 12.370 15.655 2.004 1.00 74.62 122 PRO A C 1
ATOM 908 O O . PRO A 1 122 ? 12.396 14.488 1.620 1.00 74.62 122 PRO A O 1
ATOM 911 N N . THR A 1 123 ? 13.236 16.125 2.903 1.00 78.31 123 THR A N 1
ATOM 912 C CA . THR A 1 123 ? 14.297 15.320 3.516 1.00 78.31 123 THR A CA 1
ATOM 913 C C . THR A 1 123 ? 13.717 14.242 4.425 1.00 78.31 123 THR A C 1
ATOM 915 O O . THR A 1 123 ? 14.148 13.092 4.359 1.00 78.31 123 THR A O 1
ATOM 918 N N . GLN A 1 124 ? 12.725 14.591 5.249 1.00 80.00 124 GLN A N 1
ATOM 919 C CA . GLN A 1 124 ? 12.035 13.645 6.132 1.00 80.00 124 GLN A CA 1
ATOM 920 C C . GLN A 1 124 ? 11.253 12.607 5.332 1.00 80.00 124 GLN A C 1
ATOM 922 O O . GLN A 1 124 ? 11.376 11.414 5.599 1.00 80.00 124 GLN A O 1
ATOM 927 N N . SER A 1 125 ? 10.511 13.058 4.316 1.00 74.06 125 SER A N 1
ATOM 928 C CA . SER A 1 125 ? 9.755 12.196 3.410 1.00 74.06 125 SER A CA 1
ATOM 929 C C . SER A 1 125 ? 10.680 11.195 2.722 1.00 74.06 125 SER A C 1
ATOM 931 O O . SER A 1 125 ? 10.460 9.993 2.830 1.00 74.06 125 SER A O 1
ATOM 933 N N . LYS A 1 126 ? 11.782 11.674 2.127 1.00 75.81 126 LYS A N 1
ATOM 934 C CA . LYS A 1 126 ? 12.790 10.821 1.489 1.00 75.81 126 LYS A CA 1
ATOM 935 C C . LYS A 1 126 ? 13.409 9.822 2.467 1.00 75.81 126 LYS A C 1
ATOM 937 O O . LYS A 1 126 ? 13.516 8.646 2.140 1.00 75.81 126 LYS A O 1
ATOM 942 N N . CYS A 1 127 ? 13.807 10.274 3.657 1.00 80.62 127 CYS A N 1
ATOM 943 C CA . CYS A 1 127 ? 14.345 9.399 4.700 1.00 80.62 127 CYS A CA 1
ATOM 944 C C . CYS A 1 127 ? 13.350 8.283 5.028 1.00 80.62 127 CYS A C 1
ATOM 946 O O . CYS A 1 127 ? 13.686 7.110 4.909 1.00 80.62 127 CYS A O 1
ATOM 948 N N . PHE A 1 128 ? 12.108 8.645 5.359 1.00 78.88 128 PHE A N 1
ATOM 949 C CA . PHE A 1 128 ? 11.079 7.692 5.755 1.00 78.88 128 PHE A CA 1
ATOM 950 C C . PHE A 1 128 ? 10.777 6.689 4.640 1.00 78.88 128 PHE A C 1
ATOM 952 O O . PHE A 1 128 ? 10.742 5.485 4.881 1.00 78.88 128 PHE A O 1
ATOM 959 N N . THR A 1 129 ? 10.633 7.163 3.400 1.00 74.25 129 THR A N 1
ATOM 960 C CA . THR A 1 129 ? 10.362 6.280 2.264 1.00 74.25 129 THR A CA 1
ATOM 961 C C . THR A 1 129 ? 11.524 5.342 1.972 1.00 74.25 129 THR A C 1
ATOM 963 O O . THR A 1 129 ? 11.281 4.201 1.602 1.00 74.25 129 THR A O 1
ATOM 966 N N . ASN A 1 130 ? 12.768 5.782 2.176 1.00 76.81 130 ASN A N 1
ATOM 967 C CA . ASN A 1 130 ? 13.946 4.949 1.950 1.00 76.81 130 ASN A CA 1
ATOM 968 C C . ASN A 1 130 ? 14.081 3.842 3.001 1.00 76.81 130 ASN A C 1
ATOM 970 O O . ASN A 1 130 ? 14.419 2.719 2.642 1.00 76.81 130 ASN A O 1
ATOM 974 N N . GLU A 1 131 ? 13.800 4.130 4.276 1.00 81.69 131 GLU A N 1
ATOM 975 C CA . GLU A 1 131 ? 13.841 3.104 5.327 1.00 81.69 131 GLU A CA 1
ATOM 976 C C . GLU A 1 131 ? 12.774 2.023 5.090 1.00 81.69 131 GLU A C 1
ATOM 978 O O . GLU A 1 131 ? 13.094 0.834 5.104 1.00 81.69 131 GLU A O 1
ATOM 983 N N . ILE A 1 132 ? 11.528 2.425 4.795 1.00 78.94 132 ILE A N 1
ATOM 984 C CA . ILE A 1 132 ? 10.446 1.474 4.493 1.00 78.94 132 ILE A CA 1
ATOM 985 C C . ILE A 1 132 ? 10.767 0.670 3.229 1.00 78.94 132 ILE A C 1
ATOM 987 O O . ILE A 1 132 ? 10.652 -0.553 3.231 1.00 78.94 132 ILE A O 1
ATOM 991 N N . TRP A 1 133 ? 11.232 1.330 2.167 1.00 75.69 133 TRP A N 1
ATOM 992 C CA . TRP A 1 133 ? 11.575 0.662 0.913 1.00 75.69 133 TRP A CA 1
ATOM 993 C C . TRP A 1 133 ? 12.736 -0.329 1.053 1.00 75.69 133 TRP A C 1
ATOM 995 O O . TRP A 1 133 ? 12.702 -1.420 0.480 1.00 75.69 133 TRP A O 1
ATOM 1005 N N . SER A 1 134 ? 13.751 0.015 1.850 1.00 79.19 134 SER A N 1
ATOM 1006 C CA . SER A 1 134 ? 14.870 -0.886 2.123 1.00 79.19 134 SER A CA 1
ATOM 1007 C C . SER A 1 134 ? 14.415 -2.145 2.858 1.00 79.19 134 SER A C 1
ATOM 1009 O O . SER A 1 134 ? 14.915 -3.226 2.555 1.00 79.19 134 SER A O 1
ATOM 1011 N N . ALA A 1 135 ? 13.471 -2.025 3.796 1.00 80.62 135 ALA A N 1
ATOM 1012 C CA . ALA A 1 135 ? 12.914 -3.177 4.500 1.00 80.62 135 ALA A CA 1
ATOM 1013 C C . ALA A 1 135 ? 12.097 -4.083 3.565 1.00 80.62 135 ALA A C 1
ATOM 1015 O O . ALA A 1 135 ? 12.301 -5.293 3.568 1.00 80.62 135 ALA A O 1
ATOM 1016 N N . ILE A 1 136 ? 11.254 -3.499 2.700 1.00 77.75 136 ILE A N 1
ATOM 1017 C CA . ILE A 1 136 ? 10.498 -4.241 1.668 1.00 77.75 136 ILE A CA 1
ATOM 1018 C C . ILE A 1 136 ? 11.453 -5.01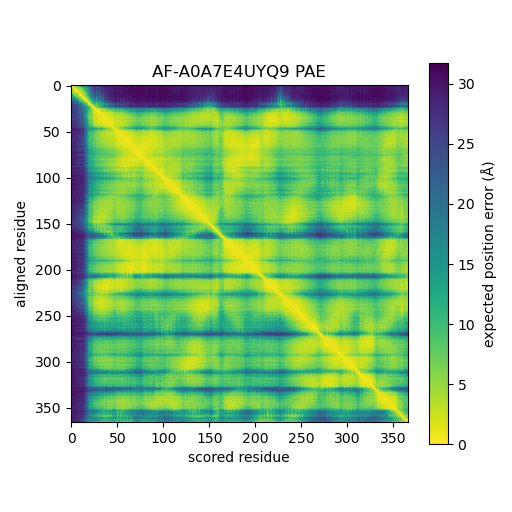2 0.757 1.00 77.75 136 ILE A C 1
ATOM 1020 O O . ILE A 1 136 ? 11.245 -6.186 0.465 1.00 77.75 136 ILE A O 1
ATOM 1024 N N . THR A 1 137 ? 12.531 -4.359 0.332 1.00 77.00 137 THR A N 1
ATOM 1025 C CA . THR A 1 137 ? 13.535 -4.963 -0.544 1.00 77.00 137 THR A CA 1
ATOM 1026 C C . THR A 1 137 ? 14.246 -6.139 0.115 1.00 77.00 137 THR A C 1
ATOM 1028 O O . THR A 1 137 ? 14.493 -7.147 -0.547 1.00 77.00 137 THR A O 1
ATOM 1031 N N . GLU A 1 138 ? 14.616 -6.026 1.392 1.00 82.81 138 GLU A N 1
ATOM 1032 C CA . GLU A 1 138 ? 15.261 -7.138 2.097 1.00 82.81 138 GLU A CA 1
ATOM 1033 C C . GLU A 1 138 ? 14.298 -8.319 2.244 1.00 82.81 138 GLU A C 1
ATOM 1035 O O . GLU A 1 138 ? 14.688 -9.455 1.970 1.00 82.81 138 GLU A O 1
ATOM 1040 N N . GLU A 1 139 ? 13.034 -8.043 2.570 1.00 82.12 139 GLU A N 1
ATOM 1041 C CA . GLU A 1 139 ? 11.984 -9.057 2.665 1.00 82.12 139 GLU A CA 1
ATOM 1042 C C . GLU A 1 139 ? 11.794 -9.793 1.329 1.00 82.12 139 GLU A C 1
ATOM 1044 O O . GLU A 1 139 ? 11.911 -11.020 1.260 1.00 82.12 139 GLU A O 1
ATOM 1049 N N . ALA A 1 140 ? 11.623 -9.051 0.233 1.00 82.06 140 ALA A N 1
ATOM 1050 C CA . ALA A 1 140 ? 11.454 -9.628 -1.097 1.00 82.06 140 ALA A CA 1
ATOM 1051 C C . ALA A 1 140 ? 12.695 -10.413 -1.553 1.00 82.06 140 ALA A C 1
ATOM 1053 O O . ALA A 1 140 ? 12.571 -11.456 -2.201 1.00 82.06 140 ALA A O 1
ATOM 1054 N N . ASN A 1 141 ? 13.906 -9.977 -1.179 1.00 84.25 141 ASN A N 1
ATOM 1055 C CA . ASN A 1 141 ? 15.145 -10.676 -1.529 1.00 84.25 141 ASN A CA 1
ATOM 1056 C C . ASN A 1 141 ? 15.225 -12.091 -0.937 1.00 84.25 141 ASN A C 1
ATOM 1058 O O . ASN A 1 141 ? 15.904 -12.953 -1.495 1.00 84.25 141 ASN A O 1
ATOM 1062 N N . VAL A 1 142 ? 14.513 -12.382 0.152 1.00 84.81 142 VAL A N 1
ATOM 1063 C CA . VAL A 1 142 ? 14.417 -13.742 0.703 1.00 84.81 142 VAL A CA 1
ATOM 1064 C C . VAL A 1 142 ? 13.702 -14.669 -0.277 1.00 84.81 142 VAL A C 1
ATOM 1066 O O . VAL A 1 142 ? 14.197 -15.765 -0.549 1.00 84.81 142 VAL A O 1
ATOM 1069 N N . CYS A 1 143 ? 12.586 -14.213 -0.847 1.00 85.94 143 CYS A N 1
ATOM 1070 C CA . CYS A 1 143 ? 11.866 -14.926 -1.898 1.00 85.94 143 CYS A CA 1
ATOM 1071 C C . CYS A 1 143 ? 12.695 -15.004 -3.192 1.00 85.94 143 CYS A C 1
ATOM 1073 O O . CYS A 1 143 ? 12.876 -16.093 -3.741 1.00 85.94 143 CYS A O 1
ATOM 1075 N N . ILE A 1 144 ? 13.293 -13.887 -3.626 1.00 85.69 144 ILE A N 1
ATOM 1076 C CA . ILE A 1 144 ? 14.090 -13.817 -4.862 1.00 85.69 144 ILE A CA 1
ATOM 1077 C C . ILE A 1 144 ? 15.260 -14.805 -4.808 1.00 85.69 144 ILE A C 1
ATOM 1079 O O . ILE A 1 144 ? 15.418 -15.610 -5.722 1.00 85.69 144 ILE A O 1
ATOM 1083 N N . ARG A 1 145 ? 16.035 -14.834 -3.714 1.00 85.94 145 ARG A N 1
ATOM 1084 C CA . ARG A 1 145 ? 17.193 -15.738 -3.551 1.00 85.94 145 ARG A CA 1
ATOM 1085 C C . ARG A 1 145 ? 16.834 -17.223 -3.653 1.00 85.94 145 ARG A C 1
ATOM 1087 O O . ARG A 1 145 ? 17.696 -18.026 -4.020 1.00 85.94 145 ARG A O 1
ATOM 1094 N N . ARG A 1 146 ? 15.598 -17.597 -3.302 1.00 85.50 146 ARG A N 1
ATOM 1095 C CA . ARG A 1 146 ? 15.090 -18.976 -3.398 1.00 85.50 146 ARG A CA 1
ATOM 1096 C C . ARG A 1 146 ? 14.689 -19.342 -4.830 1.00 85.50 146 ARG A C 1
ATOM 1098 O O . ARG A 1 146 ? 14.629 -20.528 -5.150 1.00 85.50 146 ARG A O 1
ATOM 1105 N N . ASN A 1 147 ? 14.440 -18.361 -5.698 1.00 85.88 147 ASN A N 1
ATOM 1106 C CA . ASN A 1 147 ? 14.053 -18.614 -7.077 1.00 85.88 147 ASN A CA 1
ATOM 1107 C C . ASN A 1 147 ? 15.260 -19.093 -7.920 1.00 85.88 147 ASN A C 1
ATOM 1109 O O . ASN A 1 147 ? 16.323 -18.465 -7.892 1.00 85.88 147 ASN A O 1
ATOM 1113 N N . PRO A 1 148 ? 15.123 -20.163 -8.728 1.00 83.88 148 PRO A N 1
ATOM 1114 C CA . PRO A 1 148 ? 16.212 -20.690 -9.556 1.00 83.88 148 PRO A CA 1
ATOM 1115 C C . PRO A 1 148 ? 16.863 -19.676 -10.512 1.00 83.88 148 PRO A C 1
ATOM 1117 O O . PRO A 1 148 ? 18.065 -19.799 -10.797 1.00 83.88 148 PRO A O 1
ATOM 1120 N N . LEU A 1 149 ? 16.097 -18.676 -10.979 1.00 79.00 149 LEU A N 1
ATOM 1121 C CA . LEU A 1 149 ? 16.584 -17.590 -11.840 1.00 79.00 149 LEU A CA 1
ATOM 1122 C C . LEU A 1 149 ? 17.607 -16.690 -11.132 1.00 79.00 149 LEU A C 1
ATOM 1124 O O . LEU A 1 149 ? 18.482 -16.133 -11.791 1.00 79.00 149 LEU A O 1
ATOM 1128 N N . PHE A 1 150 ? 17.548 -16.613 -9.801 1.00 78.81 150 PHE A N 1
ATOM 1129 C CA . PHE A 1 150 ? 18.361 -15.722 -8.970 1.00 78.81 150 PHE A CA 1
ATOM 1130 C C . PHE A 1 150 ? 19.189 -16.455 -7.913 1.00 78.81 150 PHE A C 1
ATOM 1132 O O . PHE A 1 150 ? 19.757 -15.807 -7.042 1.00 78.81 150 PHE A O 1
ATOM 1139 N N . ALA A 1 151 ? 19.265 -17.789 -7.964 1.00 75.50 151 ALA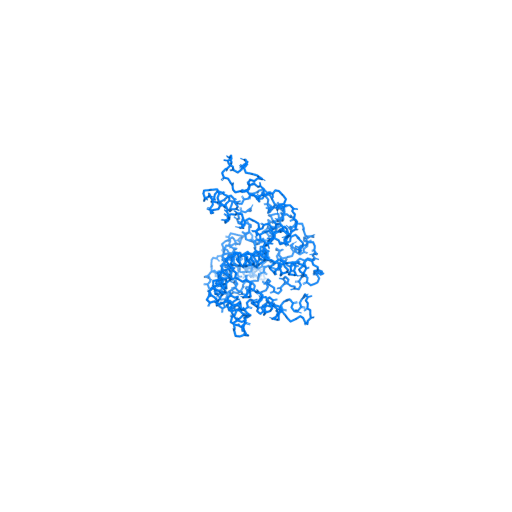 A N 1
ATOM 1140 C CA . ALA A 1 151 ? 19.852 -18.618 -6.910 1.00 75.50 151 ALA A CA 1
ATOM 1141 C C . ALA A 1 151 ? 21.172 -18.046 -6.346 1.00 75.50 151 ALA A C 1
ATOM 1143 O O . ALA A 1 151 ? 22.178 -17.955 -7.052 1.00 75.50 151 ALA A O 1
ATOM 1144 N N . GLY A 1 152 ? 21.144 -17.659 -5.065 1.00 67.88 152 GLY A N 1
ATOM 1145 C CA . GLY A 1 152 ? 22.295 -17.118 -4.329 1.00 67.88 152 GLY A CA 1
ATOM 1146 C C . GLY A 1 152 ? 22.671 -15.663 -4.640 1.00 67.88 152 GLY A C 1
ATOM 1147 O O . GLY A 1 152 ? 23.681 -15.184 -4.133 1.00 67.88 152 GLY A O 1
ATOM 1148 N N . SER A 1 153 ? 21.885 -14.956 -5.451 1.00 76.00 153 SER A N 1
ATOM 1149 C CA . SER A 1 153 ? 22.123 -13.565 -5.841 1.00 76.00 153 SER A CA 1
ATOM 1150 C C . SER A 1 153 ? 21.050 -12.638 -5.283 1.00 76.00 153 SER A C 1
ATOM 1152 O O . SER A 1 153 ? 19.877 -12.997 -5.218 1.00 76.00 153 SER A O 1
ATOM 1154 N N . ASN A 1 154 ? 21.461 -11.427 -4.913 1.00 70.31 154 ASN A N 1
ATOM 1155 C CA . ASN A 1 154 ? 20.543 -10.354 -4.549 1.00 70.31 154 ASN A CA 1
ATOM 1156 C C . ASN A 1 154 ? 20.250 -9.494 -5.776 1.00 70.31 154 ASN A C 1
ATOM 1158 O O . ASN A 1 154 ? 21.140 -9.236 -6.594 1.00 70.31 154 ASN A O 1
ATOM 1162 N N . VAL A 1 155 ? 19.018 -9.011 -5.861 1.00 71.62 155 VAL A N 1
ATOM 1163 C CA . VAL A 1 155 ? 18.631 -7.991 -6.832 1.00 71.62 155 VAL A CA 1
ATOM 1164 C C . VAL A 1 155 ? 18.670 -6.643 -6.127 1.00 71.62 155 VAL A C 1
ATOM 1166 O O . VAL A 1 155 ? 18.195 -6.505 -4.997 1.00 71.62 155 VAL A O 1
ATOM 1169 N N . GLN A 1 156 ? 19.271 -5.643 -6.774 1.00 69.50 156 GLN A N 1
ATOM 1170 C CA . GLN A 1 156 ? 19.170 -4.277 -6.275 1.00 69.50 156 GLN A CA 1
ATOM 1171 C C . GLN A 1 156 ? 17.765 -3.781 -6.584 1.00 69.50 156 GLN A C 1
ATOM 1173 O O . GLN A 1 156 ? 17.421 -3.636 -7.753 1.00 69.50 156 GLN A O 1
ATOM 1178 N N . ALA A 1 157 ? 16.948 -3.531 -5.562 1.00 62.72 157 ALA A N 1
ATOM 1179 C CA . ALA A 1 157 ? 15.653 -2.918 -5.812 1.00 62.72 157 ALA A CA 1
ATOM 1180 C C . ALA A 1 157 ? 15.835 -1.524 -6.433 1.00 62.72 157 ALA A C 1
ATOM 1182 O O . ALA A 1 157 ? 16.753 -0.791 -6.041 1.00 62.72 157 ALA A O 1
ATOM 1183 N N . PRO A 1 158 ? 14.953 -1.127 -7.363 1.00 63.16 158 PRO A N 1
ATOM 1184 C CA . PRO A 1 158 ? 14.935 0.241 -7.849 1.00 63.16 158 PRO A CA 1
ATOM 1185 C C . PRO A 1 158 ? 14.627 1.182 -6.682 1.00 63.16 158 PRO A C 1
ATOM 1187 O O . PRO A 1 158 ? 13.646 0.998 -5.972 1.00 63.16 158 PRO A O 1
ATOM 1190 N N . ASP A 1 159 ? 15.457 2.195 -6.462 1.00 65.00 159 ASP A N 1
ATOM 1191 C CA . ASP A 1 159 ? 15.163 3.261 -5.506 1.00 65.00 159 ASP A CA 1
ATOM 1192 C C . ASP A 1 159 ? 14.212 4.284 -6.145 1.00 65.00 159 ASP A C 1
ATOM 1194 O O . ASP A 1 159 ? 14.635 5.164 -6.896 1.00 65.00 159 ASP A O 1
ATOM 1198 N N . PHE A 1 160 ? 12.924 4.166 -5.821 1.00 61.38 160 PHE A N 1
ATOM 1199 C CA . PHE A 1 160 ? 11.862 5.090 -6.235 1.00 61.38 160 PHE A CA 1
ATOM 1200 C C . PHE A 1 160 ? 11.734 6.325 -5.321 1.00 61.38 160 PHE A C 1
ATOM 1202 O O . PHE A 1 160 ? 10.723 7.032 -5.345 1.00 61.38 160 PHE A O 1
ATOM 1209 N N . GLY A 1 161 ? 12.724 6.582 -4.460 1.00 57.00 161 GLY A N 1
ATOM 1210 C CA . GLY A 1 161 ? 12.733 7.708 -3.536 1.00 57.00 161 GLY A CA 1
ATOM 1211 C C . GLY A 1 161 ? 12.630 9.043 -4.272 1.00 57.00 161 GLY A C 1
ATOM 1212 O O . GLY A 1 161 ? 13.535 9.458 -4.993 1.00 57.00 161 GLY A O 1
ATOM 1213 N N . SER A 1 162 ? 11.525 9.752 -4.069 1.00 51.47 162 SER A N 1
ATOM 1214 C CA . SER A 1 162 ? 11.235 10.994 -4.780 1.00 51.47 162 SER A CA 1
ATOM 1215 C C . SER A 1 162 ? 11.888 12.240 -4.172 1.00 51.47 162 SER A C 1
ATOM 1217 O O . SER A 1 162 ? 12.112 12.302 -2.964 1.00 51.47 162 SER A O 1
ATOM 1219 N N . LYS A 1 163 ? 12.082 13.293 -4.978 1.00 50.06 163 LYS A N 1
ATOM 1220 C CA . LYS A 1 163 ? 12.575 14.615 -4.530 1.00 50.06 163 LYS A CA 1
ATOM 1221 C C . LYS A 1 163 ? 11.493 15.567 -3.968 1.00 50.06 163 LYS A C 1
ATOM 1223 O O . LYS A 1 163 ? 11.849 16.644 -3.500 1.00 50.06 163 LYS A O 1
ATOM 1228 N N . SER A 1 164 ? 10.201 15.222 -4.024 1.00 48.91 164 SER A N 1
ATOM 1229 C CA . SER A 1 164 ? 9.084 16.179 -3.868 1.00 48.91 164 SER A CA 1
ATOM 1230 C C . SER A 1 164 ? 8.161 15.914 -2.663 1.00 48.91 164 SER A C 1
ATOM 1232 O O . SER A 1 164 ? 7.815 14.769 -2.380 1.00 48.91 164 SER A O 1
ATOM 1234 N N . ASN A 1 165 ? 7.705 16.993 -2.003 1.00 51.84 165 ASN A N 1
ATOM 1235 C CA . ASN A 1 165 ? 6.689 16.989 -0.931 1.00 51.84 165 ASN A CA 1
ATOM 1236 C C . ASN A 1 165 ? 5.271 16.665 -1.417 1.00 51.84 165 ASN A C 1
ATOM 1238 O O . ASN A 1 165 ? 4.476 16.106 -0.661 1.00 51.84 165 ASN A O 1
ATOM 1242 N N . THR A 1 166 ? 4.948 17.003 -2.669 1.00 58.12 166 THR A N 1
ATOM 1243 C CA . THR A 1 166 ? 3.626 16.778 -3.287 1.00 58.12 166 THR A CA 1
ATOM 1244 C C . THR A 1 166 ? 3.211 15.304 -3.215 1.00 58.12 166 THR A C 1
ATOM 1246 O O . THR A 1 166 ? 2.031 14.963 -3.151 1.00 58.12 166 THR A O 1
ATOM 1249 N N . ASN A 1 167 ? 4.200 14.422 -3.124 1.00 71.75 167 ASN A N 1
ATOM 1250 C CA . ASN A 1 167 ? 4.039 12.983 -3.192 1.00 71.75 167 ASN A CA 1
ATOM 1251 C C . ASN A 1 167 ? 3.362 12.402 -1.954 1.00 71.75 167 ASN A C 1
ATOM 1253 O O . ASN A 1 167 ? 2.591 11.458 -2.077 1.00 71.75 167 ASN A O 1
ATOM 1257 N N . MET A 1 168 ? 3.583 12.980 -0.769 1.00 77.12 168 MET A N 1
ATOM 1258 C CA . MET A 1 168 ? 2.990 12.444 0.458 1.00 77.12 168 MET A CA 1
ATOM 1259 C C . MET A 1 168 ? 1.512 12.829 0.596 1.00 77.12 168 MET A C 1
ATOM 1261 O O . MET A 1 168 ? 0.706 12.038 1.076 1.00 77.12 168 MET A O 1
ATOM 1265 N N . GLN A 1 169 ? 1.119 14.009 0.107 1.00 80.19 169 GLN A N 1
ATOM 1266 C CA . GLN A 1 169 ? -0.291 14.397 0.052 1.00 80.19 169 GLN A CA 1
ATOM 1267 C C . GLN A 1 169 ? -1.071 13.537 -0.950 1.00 80.19 169 GLN A C 1
ATOM 1269 O O . GLN A 1 169 ? -2.153 13.049 -0.624 1.00 80.19 169 GLN A O 1
ATOM 1274 N N . LEU A 1 170 ? -0.508 13.318 -2.143 1.00 83.81 170 LEU A N 1
ATOM 1275 C CA . LEU A 1 170 ? -1.094 12.429 -3.148 1.00 83.81 170 LEU A CA 1
ATOM 1276 C C . LEU A 1 170 ? -1.148 10.983 -2.646 1.00 83.81 170 LEU A C 1
ATOM 1278 O O . LEU A 1 170 ? -2.180 10.336 -2.789 1.00 83.81 170 LEU A O 1
ATOM 1282 N N . LEU A 1 171 ? -0.095 10.504 -1.972 1.00 79.94 171 LEU A N 1
ATOM 1283 C CA . LEU A 1 171 ? -0.097 9.202 -1.310 1.00 79.94 171 LEU A CA 1
ATOM 1284 C C . LEU A 1 171 ? -1.263 9.085 -0.330 1.00 79.94 171 LEU A C 1
ATOM 1286 O O . LEU A 1 171 ? -2.046 8.146 -0.432 1.00 79.94 171 LEU A O 1
ATOM 1290 N N . MET A 1 172 ? -1.412 10.044 0.589 1.00 83.88 172 MET A N 1
ATOM 1291 C CA . MET A 1 172 ? -2.500 9.996 1.563 1.00 83.88 172 MET A CA 1
ATOM 1292 C C . MET A 1 172 ? -3.876 10.094 0.903 1.00 83.88 172 MET A C 1
ATOM 1294 O O . MET A 1 172 ? -4.826 9.487 1.391 1.00 83.88 172 MET A O 1
ATOM 1298 N N . ASN A 1 173 ? -4.007 10.798 -0.221 1.00 86.81 173 ASN A N 1
ATOM 1299 C CA . ASN A 1 173 ? -5.251 10.778 -0.980 1.00 86.81 173 ASN A CA 1
ATOM 1300 C C . ASN A 1 173 ? -5.560 9.373 -1.527 1.00 86.81 173 ASN A C 1
ATOM 1302 O O . ASN A 1 173 ? -6.667 8.883 -1.321 1.00 86.81 173 ASN A O 1
ATOM 1306 N N . ARG A 1 174 ? -4.573 8.685 -2.119 1.00 85.75 174 ARG A N 1
ATOM 1307 C CA . ARG A 1 174 ? -4.720 7.288 -2.572 1.00 85.75 174 ARG A CA 1
ATOM 1308 C C . ARG A 1 174 ? -5.064 6.341 -1.419 1.00 85.75 174 ARG A C 1
ATOM 1310 O O . ARG A 1 174 ? -5.982 5.542 -1.547 1.00 85.75 174 ARG A O 1
ATOM 1317 N N . VAL A 1 175 ? -4.401 6.486 -0.267 1.00 85.12 175 VAL A N 1
ATOM 1318 C CA . VAL A 1 175 ? -4.729 5.730 0.959 1.00 85.12 175 VAL A CA 1
ATOM 1319 C C . VAL A 1 175 ? -6.184 5.963 1.362 1.00 85.12 175 VAL A C 1
ATOM 1321 O O . VAL A 1 175 ? -6.904 5.015 1.665 1.00 85.12 175 VAL A O 1
ATOM 1324 N N . SER A 1 176 ? -6.640 7.219 1.347 1.00 88.38 176 SER A N 1
ATOM 1325 C CA . SER A 1 176 ? -8.031 7.553 1.655 1.00 88.38 176 SER A CA 1
ATOM 1326 C C . SER A 1 176 ? -9.003 6.882 0.684 1.00 88.38 176 SER A C 1
ATOM 1328 O O . SER A 1 176 ? -9.999 6.330 1.143 1.00 88.38 176 SER A O 1
ATOM 1330 N N . ILE A 1 177 ? -8.728 6.909 -0.624 1.00 88.81 177 ILE A N 1
ATOM 1331 C CA . ILE A 1 177 ? -9.567 6.256 -1.641 1.00 88.81 177 ILE A CA 1
ATOM 1332 C C . ILE A 1 177 ? -9.619 4.746 -1.387 1.00 88.81 177 ILE A C 1
ATOM 1334 O O . ILE A 1 177 ? -10.712 4.226 -1.189 1.00 88.81 177 ILE A O 1
ATOM 1338 N N . GLY A 1 178 ? -8.474 4.070 -1.258 1.00 85.56 178 GLY A N 1
ATOM 1339 C CA . GLY A 1 178 ? -8.429 2.618 -1.044 1.00 85.56 178 GLY A CA 1
ATOM 1340 C C . GLY A 1 178 ? -9.170 2.156 0.219 1.00 85.56 178 GLY A C 1
ATOM 1341 O O . GLY A 1 178 ? -9.879 1.152 0.198 1.00 85.56 178 GLY A O 1
ATOM 1342 N N . ILE A 1 179 ? -9.103 2.923 1.316 1.00 84.69 179 ILE A N 1
ATOM 1343 C CA . ILE A 1 179 ? -9.899 2.631 2.524 1.00 84.69 179 ILE A CA 1
ATOM 1344 C C . ILE A 1 179 ? -11.396 2.762 2.242 1.00 84.69 179 ILE A C 1
ATOM 1346 O O . ILE A 1 179 ? -12.189 1.953 2.728 1.00 84.69 179 ILE A O 1
ATOM 1350 N N . MET A 1 180 ? -11.799 3.795 1.497 1.00 89.94 180 MET A N 1
ATOM 1351 C CA . MET A 1 180 ? -13.199 3.985 1.131 1.00 89.94 180 MET A CA 1
ATOM 1352 C C . MET A 1 180 ? -13.701 2.858 0.230 1.00 89.94 180 MET A C 1
ATOM 1354 O O . MET A 1 180 ? -14.817 2.391 0.445 1.00 89.94 180 MET A O 1
ATOM 1358 N N . GLU A 1 181 ? -12.899 2.407 -0.733 1.00 89.94 181 GLU A N 1
ATOM 1359 C CA . GLU A 1 181 ? -13.222 1.278 -1.609 1.00 89.94 181 GLU A CA 1
ATOM 1360 C C . GLU A 1 181 ? -13.438 -0.002 -0.799 1.00 89.94 181 GLU A C 1
ATOM 1362 O O . GLU A 1 181 ? -14.528 -0.570 -0.853 1.00 89.94 181 GLU A O 1
ATOM 1367 N N . GLU A 1 182 ? -12.469 -0.408 0.032 1.00 86.56 182 GLU A N 1
ATOM 1368 C CA . GLU A 1 182 ? -12.581 -1.628 0.847 1.00 86.56 182 GLU A CA 1
ATOM 1369 C C . GLU A 1 182 ? -13.783 -1.560 1.800 1.00 86.56 182 GLU A C 1
ATOM 1371 O O . GLU A 1 182 ? -14.547 -2.520 1.947 1.00 86.56 182 GLU A O 1
ATOM 1376 N N . PHE A 1 183 ? -13.976 -0.410 2.452 1.00 86.62 183 PHE A N 1
ATOM 1377 C CA . PHE A 1 183 ? -15.104 -0.215 3.353 1.00 86.62 183 PHE A CA 1
ATOM 1378 C C . PHE A 1 183 ? -16.440 -0.351 2.617 1.00 86.62 183 PHE A C 1
ATOM 1380 O O . PHE A 1 183 ? -17.327 -1.066 3.088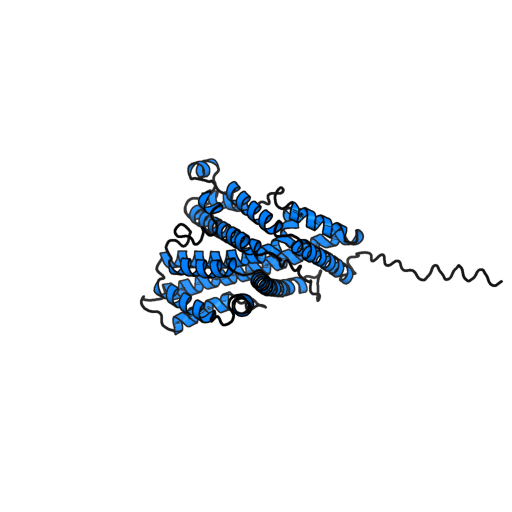 1.00 86.62 183 PHE A O 1
ATOM 1387 N N . ARG A 1 184 ? -16.581 0.288 1.448 1.00 91.06 184 ARG A N 1
ATOM 1388 C CA . ARG A 1 184 ? -17.816 0.234 0.659 1.00 91.06 184 ARG A CA 1
ATOM 1389 C C . ARG A 1 184 ? -18.070 -1.135 0.059 1.00 91.06 184 ARG A C 1
ATOM 1391 O O . ARG A 1 184 ? -19.218 -1.560 0.105 1.00 91.06 184 ARG A O 1
ATOM 1398 N N . LEU A 1 185 ? -17.051 -1.837 -0.435 1.00 92.38 185 LEU A N 1
ATOM 1399 C CA . LEU A 1 185 ? -17.193 -3.216 -0.912 1.00 92.38 185 LEU A CA 1
ATOM 1400 C C . LEU A 1 185 ? -17.737 -4.117 0.195 1.00 92.38 185 LEU A C 1
ATOM 1402 O O . LEU A 1 185 ? -18.716 -4.825 -0.010 1.00 92.38 185 LEU A O 1
ATOM 1406 N N . ARG A 1 186 ? -17.191 -4.013 1.409 1.00 87.25 186 ARG A N 1
ATOM 1407 C CA . ARG A 1 186 ? -17.649 -4.818 2.547 1.00 87.25 186 ARG A CA 1
ATOM 1408 C C . ARG A 1 186 ? -19.068 -4.475 2.999 1.00 87.25 186 ARG A C 1
ATOM 1410 O O . ARG A 1 186 ? -19.858 -5.376 3.264 1.00 87.25 186 ARG A O 1
ATOM 1417 N N . GLU A 1 187 ? -19.398 -3.189 3.131 1.00 88.12 187 GLU A N 1
ATOM 1418 C CA . GLU A 1 187 ? -20.768 -2.772 3.466 1.00 88.12 187 GLU A CA 1
ATOM 1419 C C . GLU A 1 187 ? -21.770 -3.225 2.403 1.00 88.12 187 GLU A C 1
ATOM 1421 O O . GLU A 1 187 ? -22.882 -3.644 2.723 1.00 88.12 187 GLU A O 1
ATOM 1426 N N . CYS A 1 188 ? -21.371 -3.134 1.140 1.00 94.62 188 CYS A N 1
ATOM 1427 C CA . CYS A 1 188 ? -22.164 -3.543 -0.001 1.00 94.62 188 CYS A CA 1
ATOM 1428 C C . CYS A 1 188 ? -22.375 -5.057 -0.007 1.00 94.62 188 CYS A C 1
ATOM 1430 O O . CYS A 1 188 ? -23.526 -5.468 -0.072 1.00 94.62 188 CYS A O 1
ATOM 1432 N N . ALA A 1 189 ? -21.331 -5.866 0.201 1.00 93.38 189 ALA A N 1
ATOM 1433 C CA . ALA A 1 189 ? -21.410 -7.329 0.240 1.00 93.38 189 ALA A CA 1
ATOM 1434 C C . ALA A 1 189 ? -22.400 -7.846 1.297 1.00 93.38 189 ALA A C 1
ATOM 1436 O O . ALA A 1 189 ? -23.138 -8.793 1.048 1.00 93.38 189 ALA A O 1
ATOM 1437 N N . ASN A 1 190 ? -22.503 -7.168 2.448 1.00 89.56 190 ASN A N 1
ATOM 1438 C CA . ASN A 1 190 ? -23.492 -7.511 3.479 1.00 89.56 190 ASN A CA 1
ATOM 1439 C C . ASN A 1 190 ? -24.953 -7.334 3.018 1.00 89.56 190 ASN A C 1
ATOM 1441 O O . ASN A 1 190 ? -25.857 -7.897 3.630 1.00 89.56 190 ASN A O 1
ATOM 1445 N N . ASN A 1 191 ? -25.196 -6.513 1.994 1.00 91.06 191 ASN A N 1
ATOM 1446 C CA . ASN A 1 191 ? -26.531 -6.182 1.490 1.00 91.06 191 ASN A CA 1
ATOM 1447 C C . ASN A 1 191 ? -26.801 -6.753 0.087 1.00 91.06 191 ASN A C 1
ATOM 1449 O O . ASN A 1 191 ? -27.949 -7.036 -0.252 1.00 91.06 191 ASN A O 1
ATOM 1453 N N . ASN A 1 192 ? -25.767 -6.857 -0.747 1.00 95.88 192 ASN A N 1
ATOM 1454 C CA . ASN A 1 192 ? -25.796 -7.324 -2.124 1.00 95.88 192 ASN A CA 1
ATOM 1455 C C . ASN A 1 192 ? -24.386 -7.783 -2.545 1.00 95.88 192 ASN A C 1
ATOM 1457 O O . ASN A 1 192 ? -23.554 -6.971 -2.949 1.00 95.88 192 ASN A O 1
ATOM 1461 N N . GLU A 1 193 ? -24.133 -9.085 -2.430 1.00 96.25 193 GLU A N 1
ATOM 1462 C CA . GLU A 1 193 ? -22.853 -9.724 -2.766 1.00 96.25 193 GLU A CA 1
ATOM 1463 C C . GLU A 1 193 ? -22.495 -9.557 -4.252 1.00 96.25 193 GLU A C 1
ATOM 1465 O O . GLU A 1 193 ? -21.403 -9.096 -4.560 1.00 96.25 193 GLU A O 1
ATOM 1470 N N . GLU A 1 194 ? -23.456 -9.759 -5.166 1.00 96.94 194 GLU A N 1
ATOM 1471 C CA . GLU A 1 194 ? -23.248 -9.600 -6.619 1.00 96.94 194 GLU A CA 1
ATOM 1472 C C . GLU A 1 194 ? -22.704 -8.206 -6.978 1.00 96.94 194 GLU A C 1
ATOM 1474 O O . GLU A 1 194 ? -21.847 -8.062 -7.847 1.00 96.94 194 GLU A O 1
ATOM 1479 N N . TRP A 1 195 ? -23.195 -7.147 -6.326 1.00 97.19 195 TRP A N 1
ATOM 1480 C CA . TRP A 1 195 ? -22.713 -5.789 -6.599 1.00 97.19 195 TRP A CA 1
ATOM 1481 C C . TRP A 1 195 ? -21.300 -5.549 -6.078 1.00 97.19 195 TRP A C 1
ATOM 1483 O O . TRP A 1 195 ? -20.567 -4.768 -6.689 1.00 97.19 195 TRP A O 1
ATOM 1493 N N . ALA A 1 196 ? -20.942 -6.177 -4.956 1.00 96.69 196 ALA A N 1
ATOM 1494 C CA . ALA A 1 196 ? -19.592 -6.125 -4.409 1.00 96.69 196 ALA A CA 1
ATOM 1495 C C . ALA A 1 196 ? -18.614 -6.822 -5.346 1.00 96.69 196 ALA A C 1
ATOM 1497 O O . ALA A 1 196 ? -17.653 -6.178 -5.764 1.00 96.69 196 ALA A O 1
ATOM 1498 N N . ASP A 1 197 ? -18.937 -8.041 -5.775 1.00 96.25 197 ASP A N 1
ATOM 1499 C CA . ASP A 1 197 ? -18.121 -8.814 -6.709 1.00 96.25 197 ASP A CA 1
ATOM 1500 C C . ASP A 1 197 ? -17.913 -8.056 -8.028 1.00 96.25 197 ASP A C 1
ATOM 1502 O O . ASP A 1 197 ? -16.783 -7.899 -8.480 1.00 96.25 197 ASP A O 1
ATOM 1506 N N . ASN A 1 198 ? -18.972 -7.477 -8.611 1.00 96.50 198 ASN A N 1
ATOM 1507 C CA . ASN A 1 198 ? -18.862 -6.691 -9.849 1.00 96.50 198 ASN A CA 1
ATOM 1508 C C . ASN A 1 198 ? -17.969 -5.446 -9.696 1.00 96.50 198 ASN A C 1
ATOM 1510 O O . ASN A 1 198 ? -17.259 -5.049 -10.626 1.00 96.50 198 ASN A O 1
ATOM 1514 N N . SER A 1 199 ? -18.057 -4.761 -8.551 1.00 95.81 199 SER A N 1
ATOM 1515 C CA . SER A 1 199 ? -17.228 -3.586 -8.270 1.00 95.81 199 SER A CA 1
ATOM 1516 C C . SER A 1 199 ? -15.770 -3.980 -8.022 1.00 95.81 199 SER A C 1
ATOM 1518 O O . SER A 1 199 ? -14.879 -3.309 -8.538 1.00 95.81 199 SER A O 1
ATOM 1520 N N . GLU A 1 200 ? -15.525 -5.065 -7.289 1.00 92.75 200 GLU A N 1
ATOM 1521 C CA . GLU A 1 200 ? -14.190 -5.605 -7.025 1.00 92.75 200 GLU A CA 1
ATOM 1522 C C . GLU A 1 200 ? -13.526 -6.132 -8.304 1.00 92.75 200 GLU A C 1
ATOM 1524 O O . GLU A 1 200 ? -12.388 -5.770 -8.600 1.00 92.75 200 GLU A O 1
ATOM 1529 N N . GLU A 1 201 ? -14.250 -6.895 -9.126 1.00 92.50 201 GLU A N 1
ATOM 1530 C CA . GLU A 1 201 ? -13.761 -7.367 -10.424 1.00 92.50 201 GLU A CA 1
ATOM 1531 C C . GLU A 1 201 ? -13.365 -6.190 -11.323 1.00 92.50 201 GLU A C 1
ATOM 1533 O O . GLU A 1 201 ? -12.310 -6.219 -11.952 1.00 92.50 201 GLU A O 1
ATOM 1538 N N . CYS A 1 202 ? -14.164 -5.118 -11.339 1.00 92.38 202 CYS A N 1
ATOM 1539 C CA . CYS A 1 202 ? -13.826 -3.906 -12.081 1.00 92.38 202 CYS A CA 1
ATOM 1540 C C . CYS A 1 202 ? -12.528 -3.251 -11.583 1.00 92.38 202 CYS A C 1
ATOM 1542 O O . CYS A 1 202 ? -11.716 -2.838 -12.409 1.00 92.38 202 CYS A O 1
ATOM 1544 N N . LEU A 1 203 ? -12.315 -3.155 -10.263 1.00 88.06 203 LEU A N 1
ATOM 1545 C CA . LEU A 1 203 ? -11.086 -2.576 -9.699 1.00 88.06 203 LEU A CA 1
ATOM 1546 C C . LEU A 1 203 ? -9.843 -3.394 -10.069 1.00 88.06 203 LEU A C 1
ATOM 1548 O O . LEU A 1 203 ? -8.773 -2.827 -10.279 1.00 88.06 203 LEU A O 1
ATOM 1552 N N . ASN A 1 204 ? -10.000 -4.713 -10.192 1.00 83.06 204 ASN A N 1
ATOM 1553 C CA . ASN A 1 204 ? -8.928 -5.632 -10.569 1.00 83.06 204 ASN A CA 1
ATOM 1554 C C . ASN A 1 204 ? -8.597 -5.603 -12.073 1.00 83.06 204 ASN A C 1
ATOM 1556 O O . ASN A 1 204 ? -7.643 -6.254 -12.503 1.00 83.06 204 ASN A O 1
ATOM 1560 N N . GLN A 1 205 ? -9.349 -4.853 -12.886 1.00 80.12 205 GLN A N 1
ATOM 1561 C CA . GLN A 1 205 ? -9.081 -4.708 -14.315 1.00 80.12 205 GLN A CA 1
ATOM 1562 C C . GLN A 1 205 ? -8.216 -3.470 -14.597 1.00 80.12 205 GLN A C 1
ATOM 1564 O O . GLN A 1 205 ? -8.655 -2.342 -14.344 1.00 80.12 205 GLN A O 1
ATOM 1569 N N . PRO A 1 206 ? -7.016 -3.637 -15.182 1.00 66.19 206 PRO A N 1
ATOM 1570 C CA . PRO A 1 206 ? -6.167 -2.510 -15.533 1.00 66.19 206 PRO A CA 1
ATOM 1571 C C . PRO A 1 206 ? -6.812 -1.647 -16.624 1.00 66.19 206 PRO A C 1
ATOM 1573 O O . PRO A 1 206 ? -7.233 -2.136 -17.674 1.00 66.19 206 PRO A O 1
ATOM 1576 N N . ASP A 1 207 ? -6.885 -0.335 -16.395 1.00 69.50 207 ASP A N 1
ATOM 1577 C CA . ASP A 1 207 ? -7.246 0.623 -17.439 1.00 69.50 207 ASP A CA 1
ATOM 1578 C C . ASP A 1 207 ? -6.018 0.978 -18.291 1.00 69.50 207 ASP A C 1
ATOM 1580 O O . ASP A 1 207 ? -5.203 1.816 -17.908 1.00 69.50 207 ASP A O 1
ATOM 1584 N N . ALA A 1 208 ? -5.904 0.341 -19.461 1.00 58.91 208 ALA A N 1
ATOM 1585 C CA . ALA A 1 208 ? -4.763 0.448 -20.379 1.00 58.91 208 ALA A CA 1
ATOM 1586 C C . ALA A 1 208 ? -4.445 1.875 -20.881 1.00 58.91 208 ALA A C 1
ATOM 1588 O O . ALA A 1 208 ? -3.442 2.072 -21.560 1.00 58.91 208 ALA A O 1
ATOM 1589 N N . LYS A 1 209 ? -5.297 2.875 -20.606 1.00 64.62 209 LYS A N 1
ATOM 1590 C CA . LYS A 1 209 ? -5.054 4.283 -20.977 1.00 64.62 209 LYS A CA 1
ATOM 1591 C C . LYS A 1 209 ? -4.505 5.141 -19.838 1.00 64.62 209 LYS A C 1
ATOM 1593 O O . LYS A 1 209 ? -4.250 6.326 -20.046 1.00 64.62 209 LYS A O 1
ATOM 1598 N N . HIS A 1 210 ? -4.346 4.575 -18.649 1.00 68.75 210 HIS A N 1
ATOM 1599 C CA . HIS A 1 210 ? -3.755 5.251 -17.503 1.00 68.75 210 HIS A CA 1
ATOM 1600 C C . HIS A 1 210 ? -2.340 4.718 -17.259 1.00 68.75 210 HIS A C 1
ATOM 1602 O O . HIS A 1 210 ? -2.092 3.542 -17.492 1.00 68.75 210 HIS A O 1
ATOM 1608 N N . LEU A 1 211 ? -1.434 5.573 -16.761 1.00 78.06 211 LEU A N 1
ATOM 1609 C CA . LEU A 1 211 ? -0.003 5.280 -16.548 1.00 78.06 211 LEU A CA 1
ATOM 1610 C C . LEU A 1 211 ? 0.890 5.401 -17.808 1.00 78.06 211 LEU A C 1
ATOM 1612 O O . LEU A 1 211 ? 1.912 4.726 -17.923 1.00 78.06 211 LEU A O 1
ATOM 1616 N N . GLN A 1 212 ? 0.557 6.296 -18.744 1.00 83.38 212 GLN A N 1
ATOM 1617 C CA . GLN A 1 212 ? 1.363 6.552 -19.943 1.00 83.38 212 GLN A CA 1
ATOM 1618 C C . GLN A 1 212 ? 2.779 7.033 -19.605 1.00 83.38 212 GLN A C 1
ATOM 1620 O O . GLN A 1 212 ? 3.737 6.527 -20.182 1.00 83.38 212 GLN A O 1
ATOM 1625 N N . LYS A 1 213 ? 2.945 7.968 -18.658 1.00 83.75 213 LYS A N 1
ATOM 1626 C CA . LYS A 1 213 ? 4.284 8.475 -18.300 1.00 83.75 213 LYS A CA 1
ATOM 1627 C C . LYS A 1 213 ? 5.145 7.361 -17.706 1.00 83.75 213 LYS A C 1
ATOM 1629 O O . LYS A 1 213 ? 6.341 7.280 -17.993 1.00 83.75 213 LYS A O 1
ATOM 1634 N N . HIS A 1 214 ? 4.530 6.494 -16.909 1.00 81.69 214 HIS A N 1
ATOM 1635 C CA . HIS A 1 214 ? 5.153 5.273 -16.413 1.00 81.69 214 HIS A CA 1
ATOM 1636 C C . HIS A 1 214 ? 5.595 4.339 -17.561 1.00 81.69 214 HIS A C 1
ATOM 1638 O O . HIS A 1 214 ? 6.759 3.925 -17.590 1.00 81.69 214 HIS A O 1
ATOM 1644 N N . CYS A 1 215 ? 4.720 4.067 -18.538 1.00 84.75 215 CYS A N 1
ATOM 1645 C CA . CYS A 1 215 ? 5.061 3.242 -19.702 1.00 84.75 215 CYS A CA 1
ATOM 1646 C C . CYS A 1 215 ? 6.149 3.871 -20.589 1.00 84.75 215 CYS A C 1
ATOM 1648 O O . CYS A 1 215 ? 7.014 3.148 -21.094 1.00 84.75 215 CYS A O 1
ATOM 1650 N N . ASP A 1 216 ? 6.163 5.197 -20.739 1.00 87.50 216 ASP A N 1
ATOM 1651 C CA . ASP A 1 216 ? 7.186 5.927 -21.496 1.00 87.50 216 ASP A CA 1
ATOM 1652 C C . ASP A 1 216 ? 8.569 5.759 -20.851 1.00 87.50 216 ASP A C 1
ATOM 1654 O O . ASP A 1 216 ? 9.514 5.347 -21.523 1.00 87.50 216 ASP A O 1
ATOM 1658 N N . ILE A 1 217 ? 8.674 5.995 -19.534 1.00 86.50 217 ILE A N 1
ATOM 1659 C CA . ILE A 1 217 ? 9.922 5.809 -18.772 1.00 86.50 217 ILE A CA 1
ATOM 1660 C C . ILE A 1 217 ? 10.410 4.364 -18.883 1.00 86.50 217 ILE A C 1
ATOM 1662 O O . ILE A 1 217 ? 11.600 4.110 -19.073 1.00 86.50 217 ILE A O 1
ATOM 1666 N N . ARG A 1 218 ? 9.499 3.392 -18.769 1.00 86.25 218 ARG A N 1
ATOM 1667 C CA . ARG A 1 218 ? 9.869 1.983 -18.899 1.00 86.25 218 ARG A CA 1
ATOM 1668 C C . ARG A 1 218 ? 10.403 1.673 -20.290 1.00 86.25 218 ARG A C 1
ATOM 1670 O O . ARG A 1 218 ? 11.443 1.026 -20.404 1.00 86.25 218 ARG A O 1
ATOM 1677 N N . THR A 1 219 ? 9.708 2.130 -21.326 1.00 88.94 219 THR A N 1
ATOM 1678 C CA . THR A 1 219 ? 10.121 1.930 -22.717 1.00 88.94 219 THR A CA 1
ATOM 1679 C C . THR A 1 219 ? 11.505 2.526 -22.946 1.00 88.94 219 THR A C 1
ATOM 1681 O O . THR A 1 219 ? 12.384 1.833 -23.452 1.00 88.94 219 THR A O 1
ATOM 1684 N N . GLU A 1 220 ? 11.737 3.756 -22.482 1.00 90.56 220 GLU A N 1
ATOM 1685 C CA . GLU A 1 220 ? 13.048 4.405 -22.513 1.00 90.56 220 GLU A CA 1
ATOM 1686 C C . GLU A 1 220 ? 14.117 3.535 -21.835 1.00 90.56 220 GLU A C 1
ATOM 1688 O O . GLU A 1 220 ? 15.128 3.200 -22.456 1.00 90.56 220 GLU A O 1
ATOM 1693 N N . CYS A 1 221 ? 13.867 3.049 -20.619 1.00 89.44 221 CYS A N 1
ATOM 1694 C CA . CYS A 1 221 ? 14.819 2.193 -19.916 1.00 89.44 221 CYS A CA 1
ATOM 1695 C C . CYS A 1 221 ? 15.078 0.850 -20.610 1.00 89.44 221 CYS A C 1
ATOM 1697 O O . CYS A 1 221 ? 16.218 0.385 -20.603 1.00 89.44 221 CYS A O 1
ATOM 1699 N N . ILE A 1 222 ? 14.083 0.247 -21.265 1.00 89.31 222 ILE A N 1
ATOM 1700 C CA . ILE A 1 222 ? 14.276 -0.966 -22.076 1.00 89.31 222 ILE A CA 1
ATOM 1701 C C . ILE A 1 222 ? 15.192 -0.684 -23.271 1.00 89.31 222 ILE A C 1
ATOM 1703 O O . ILE A 1 222 ? 16.041 -1.518 -23.581 1.00 89.31 222 ILE A O 1
ATOM 1707 N N . THR A 1 223 ? 15.082 0.486 -23.915 1.00 87.75 223 THR A N 1
ATOM 1708 C CA . THR A 1 223 ? 15.955 0.830 -25.056 1.00 87.75 223 THR A CA 1
ATOM 1709 C C . THR A 1 223 ? 17.431 0.974 -24.678 1.00 87.75 223 THR A C 1
ATOM 1711 O O . THR A 1 223 ? 18.292 0.864 -25.547 1.00 87.75 223 THR A O 1
ATOM 1714 N N . THR A 1 224 ? 17.743 1.167 -23.390 1.00 85.88 224 THR A N 1
ATOM 1715 C CA . THR A 1 224 ? 19.130 1.214 -22.892 1.00 85.88 224 THR A CA 1
ATOM 1716 C C . THR A 1 224 ? 19.775 -0.167 -22.737 1.00 85.88 224 THR A C 1
ATOM 1718 O O . THR A 1 224 ? 20.984 -0.265 -22.519 1.00 85.88 224 THR A O 1
ATOM 1721 N N . LEU A 1 225 ? 18.986 -1.242 -22.830 1.00 85.69 225 LEU A N 1
ATOM 1722 C CA . LEU A 1 225 ? 19.454 -2.611 -22.640 1.00 85.69 225 LEU A CA 1
ATOM 1723 C C . LEU A 1 225 ? 19.971 -3.215 -23.947 1.00 85.69 225 LEU A C 1
ATOM 1725 O O . LEU A 1 225 ? 19.526 -2.877 -25.043 1.00 85.69 225 LEU A O 1
ATOM 1729 N N . ASP A 1 226 ? 20.871 -4.192 -23.826 1.00 81.94 226 ASP A N 1
ATOM 1730 C CA . ASP A 1 226 ? 21.262 -5.014 -24.968 1.00 81.94 226 ASP A CA 1
ATOM 1731 C C . ASP A 1 226 ? 20.051 -5.806 -25.484 1.00 81.94 226 ASP A C 1
ATOM 1733 O O . ASP A 1 226 ? 19.467 -6.621 -24.759 1.00 81.94 226 ASP A O 1
ATOM 1737 N N . SER A 1 227 ? 19.712 -5.591 -26.759 1.00 79.00 227 SER A N 1
ATOM 1738 C CA . SER A 1 227 ? 18.648 -6.282 -27.495 1.00 79.00 227 SER A CA 1
ATOM 1739 C C . SER A 1 227 ? 18.635 -7.804 -27.307 1.00 79.00 227 SER A C 1
ATOM 1741 O O . SER A 1 227 ? 17.564 -8.411 -27.264 1.00 79.00 227 SER A O 1
ATOM 1743 N N . GLN A 1 228 ? 19.802 -8.431 -27.123 1.00 76.56 228 GLN A N 1
ATOM 1744 C CA . GLN A 1 228 ? 19.921 -9.880 -26.945 1.00 76.56 228 GLN A CA 1
ATOM 1745 C C . GLN A 1 228 ? 19.394 -10.366 -25.586 1.00 76.56 228 GLN A C 1
ATOM 1747 O O . GLN A 1 228 ? 19.058 -11.541 -25.440 1.00 76.56 228 GLN A O 1
ATOM 1752 N N . CYS A 1 229 ? 19.282 -9.477 -24.599 1.00 75.69 229 CYS A N 1
ATOM 1753 C CA . CYS A 1 229 ? 18.926 -9.795 -23.217 1.00 75.69 229 CYS A CA 1
ATOM 1754 C C . CYS A 1 229 ? 17.528 -9.309 -22.808 1.00 75.69 229 CYS A C 1
ATOM 1756 O O . CYS A 1 229 ? 17.020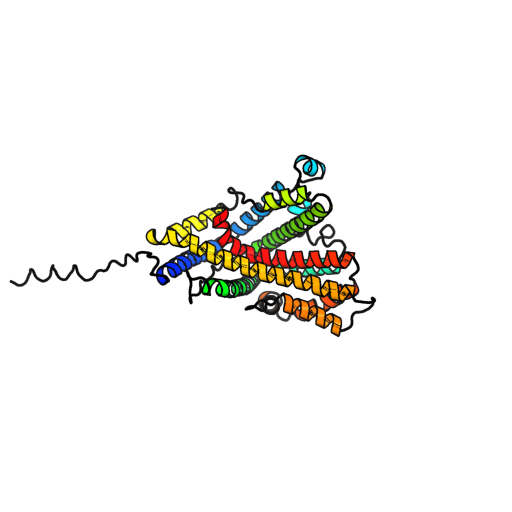 -9.734 -21.772 1.00 75.69 229 CYS A O 1
ATOM 1758 N N . ILE A 1 230 ? 16.868 -8.486 -23.632 1.00 81.31 230 ILE A N 1
ATOM 1759 C CA . ILE A 1 230 ? 15.528 -7.935 -23.354 1.00 81.31 230 ILE A CA 1
ATOM 1760 C C . ILE A 1 230 ? 14.502 -9.043 -23.076 1.00 81.31 230 ILE A C 1
ATOM 1762 O O . ILE A 1 230 ? 13.707 -8.940 -22.147 1.00 81.31 230 ILE A O 1
ATOM 1766 N N . HIS A 1 231 ? 14.551 -10.152 -23.819 1.00 82.19 231 HIS A N 1
ATOM 1767 C CA . HIS A 1 231 ? 13.611 -11.268 -23.646 1.00 82.19 231 HIS A CA 1
ATOM 1768 C C . HIS A 1 231 ? 13.716 -11.969 -22.273 1.00 82.19 231 HIS A C 1
ATOM 1770 O O . HIS A 1 231 ? 12.814 -12.715 -21.896 1.00 82.19 231 HIS A O 1
ATOM 1776 N N . LYS A 1 232 ? 14.811 -11.755 -21.529 1.00 78.75 232 LYS A N 1
ATOM 1777 C CA . LYS A 1 232 ? 15.000 -12.265 -20.162 1.00 78.75 232 LYS A CA 1
ATOM 1778 C C . LYS A 1 232 ? 14.447 -11.329 -19.092 1.00 78.75 232 LYS A C 1
ATOM 1780 O O . LYS A 1 232 ? 14.256 -11.779 -17.966 1.00 78.75 232 LYS A O 1
ATOM 1785 N N . LEU A 1 233 ? 14.186 -10.068 -19.437 1.00 82.56 233 LEU A N 1
ATOM 1786 C CA . LEU A 1 233 ? 13.767 -9.049 -18.485 1.00 82.56 233 LEU A CA 1
ATOM 1787 C C . LEU A 1 233 ? 12.397 -9.374 -17.888 1.00 82.56 233 LEU A C 1
ATOM 1789 O O . LEU A 1 233 ? 12.282 -9.455 -16.672 1.00 82.56 233 LEU A O 1
ATOM 1793 N N . ARG A 1 234 ? 11.399 -9.668 -18.730 1.00 83.25 234 ARG A N 1
ATOM 1794 C CA . ARG A 1 234 ? 10.022 -9.896 -18.269 1.00 83.25 234 ARG A CA 1
ATOM 1795 C C . ARG A 1 234 ? 9.892 -11.058 -17.271 1.00 83.25 234 ARG A C 1
ATOM 1797 O O . ARG A 1 234 ? 9.384 -10.820 -16.185 1.00 83.25 234 ARG A O 1
ATOM 1804 N N . PRO A 1 235 ? 10.432 -12.269 -17.528 1.00 83.81 235 PRO A N 1
ATOM 1805 C CA . PRO A 1 235 ? 10.391 -13.342 -16.528 1.00 83.81 235 PRO A CA 1
ATOM 1806 C C . PRO A 1 235 ? 11.095 -12.994 -15.207 1.00 83.81 235 PRO A C 1
ATOM 1808 O O . PRO A 1 235 ? 10.758 -13.539 -14.160 1.00 83.81 235 PRO A O 1
AT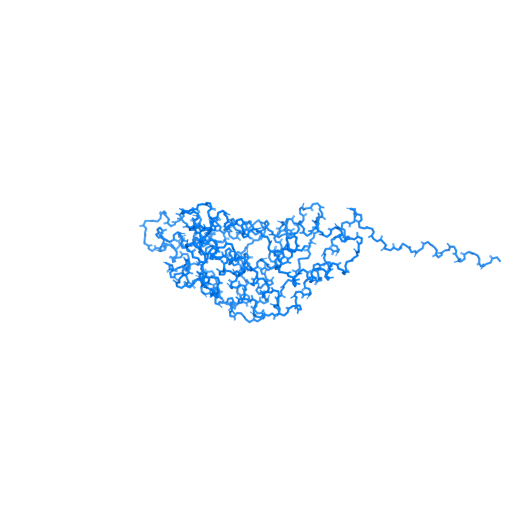OM 1811 N N . MET A 1 236 ? 12.104 -12.120 -15.246 1.00 84.12 236 MET A N 1
ATOM 1812 C CA . MET A 1 236 ? 12.810 -11.656 -14.050 1.00 84.12 236 MET A CA 1
ATOM 1813 C C . MET A 1 236 ? 12.009 -10.607 -13.287 1.00 84.12 236 MET A C 1
ATOM 1815 O O . MET A 1 236 ? 11.932 -10.697 -12.064 1.00 84.12 236 MET A O 1
ATOM 1819 N N . GLU A 1 237 ? 11.396 -9.657 -13.997 1.00 83.81 237 GLU A N 1
ATOM 1820 C CA . GLU A 1 237 ? 10.431 -8.709 -13.439 1.00 83.81 237 GLU A CA 1
ATOM 1821 C C . GLU A 1 237 ? 9.277 -9.465 -12.769 1.00 83.81 237 GLU A C 1
ATOM 1823 O O . GLU A 1 237 ? 9.007 -9.209 -11.603 1.00 83.81 237 GLU A O 1
ATOM 1828 N N . ASP A 1 238 ? 8.683 -10.462 -13.437 1.00 83.38 238 ASP A N 1
ATOM 1829 C CA . ASP A 1 238 ? 7.573 -11.267 -12.906 1.00 83.38 238 ASP A CA 1
ATOM 1830 C C . ASP A 1 238 ? 7.928 -11.937 -11.572 1.00 83.38 238 ASP A C 1
ATOM 1832 O O . ASP A 1 238 ? 7.134 -11.930 -10.633 1.00 83.38 238 ASP A O 1
ATOM 1836 N N . VAL A 1 239 ? 9.139 -12.490 -11.457 1.00 85.38 239 VAL A N 1
ATOM 1837 C CA . VAL A 1 239 ? 9.604 -13.103 -10.206 1.00 85.38 239 VAL A CA 1
ATOM 1838 C C . VAL A 1 239 ? 9.848 -12.061 -9.121 1.00 85.38 239 VAL A C 1
ATOM 1840 O O . VAL A 1 239 ? 9.449 -12.280 -7.980 1.00 85.38 239 VAL A O 1
ATOM 1843 N N . VAL A 1 240 ? 10.500 -10.941 -9.446 1.00 84.38 240 VAL A N 1
ATOM 1844 C CA . VAL A 1 240 ? 10.724 -9.859 -8.475 1.00 84.38 240 VAL A CA 1
ATOM 1845 C C . VAL A 1 240 ? 9.387 -9.322 -7.970 1.00 84.38 240 VAL A C 1
ATOM 1847 O O . VAL A 1 240 ? 9.214 -9.168 -6.764 1.00 84.38 240 VAL A O 1
ATOM 1850 N N . CYS A 1 241 ? 8.435 -9.109 -8.873 1.00 80.62 241 CYS A N 1
ATOM 1851 C CA . CYS A 1 241 ? 7.097 -8.630 -8.566 1.00 80.62 241 CYS A CA 1
ATOM 1852 C C . CYS A 1 241 ? 6.298 -9.620 -7.729 1.00 80.62 241 CYS A C 1
ATOM 1854 O O . CYS A 1 241 ? 5.824 -9.245 -6.665 1.00 80.62 241 CYS A O 1
ATOM 1856 N N . GLY A 1 242 ? 6.259 -10.899 -8.111 1.00 82.94 242 GLY A N 1
ATOM 1857 C CA . GLY A 1 242 ? 5.593 -11.921 -7.304 1.00 82.94 242 GLY A CA 1
ATOM 1858 C C . GLY A 1 242 ? 6.192 -12.053 -5.900 1.00 82.94 242 GLY A C 1
ATOM 1859 O O . GLY A 1 242 ? 5.465 -12.280 -4.936 1.00 82.94 242 GLY A O 1
ATOM 1860 N N . CYS A 1 243 ? 7.508 -11.864 -5.756 1.00 84.81 243 CYS A N 1
ATOM 1861 C CA . CYS A 1 243 ? 8.157 -11.847 -4.447 1.00 84.81 243 CYS A CA 1
ATOM 1862 C C . CYS A 1 243 ? 7.808 -10.603 -3.622 1.00 84.81 243 CYS A C 1
ATOM 1864 O O . CYS A 1 243 ? 7.590 -10.735 -2.422 1.00 84.81 243 CYS A O 1
ATOM 1866 N N . LEU A 1 244 ? 7.743 -9.423 -4.246 1.00 79.75 244 LEU A N 1
ATOM 1867 C CA . LEU A 1 244 ? 7.292 -8.197 -3.586 1.00 79.75 244 LEU A CA 1
ATOM 1868 C C . LEU A 1 244 ? 5.845 -8.353 -3.104 1.00 79.75 244 LEU A C 1
ATOM 1870 O O . LEU A 1 244 ? 5.599 -8.153 -1.918 1.00 79.75 244 LEU A O 1
ATOM 1874 N N . ASP A 1 245 ? 4.941 -8.799 -3.980 1.00 77.94 245 ASP A N 1
ATOM 1875 C CA . ASP A 1 245 ? 3.527 -9.056 -3.674 1.00 77.94 245 ASP A CA 1
ATOM 1876 C C . ASP A 1 245 ? 3.377 -10.050 -2.512 1.00 77.94 245 ASP A C 1
ATOM 1878 O O . ASP A 1 245 ? 2.714 -9.753 -1.519 1.00 77.94 245 ASP A O 1
ATOM 1882 N N . THR A 1 246 ? 4.098 -11.177 -2.559 1.00 80.12 246 THR A N 1
ATOM 1883 C CA . THR A 1 246 ? 4.072 -12.187 -1.485 1.00 80.12 246 THR A CA 1
AT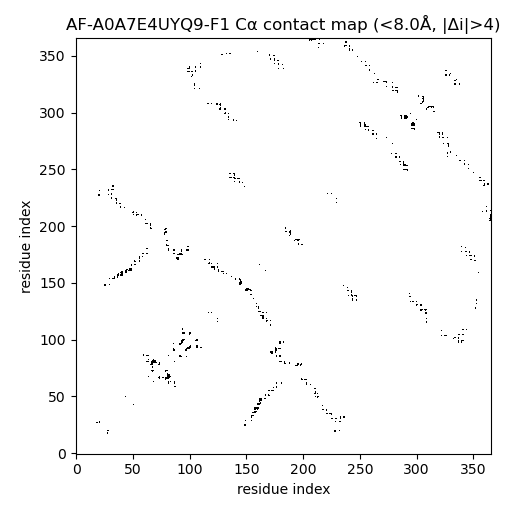OM 1884 C C . THR A 1 246 ? 4.517 -11.607 -0.140 1.00 80.12 246 THR A C 1
ATOM 1886 O O . THR A 1 246 ? 3.873 -11.847 0.881 1.00 80.12 246 THR A O 1
ATOM 1889 N N . SER A 1 247 ? 5.599 -10.820 -0.112 1.00 78.44 247 SER A N 1
ATOM 1890 C CA . SER A 1 247 ? 6.090 -10.194 1.124 1.00 78.44 247 SER A CA 1
ATOM 1891 C C . SER A 1 247 ? 5.058 -9.262 1.770 1.00 78.44 247 SER A C 1
ATOM 1893 O O . SER A 1 247 ? 5.039 -9.092 2.991 1.00 78.44 247 SER A O 1
ATOM 1895 N N . LEU A 1 248 ? 4.180 -8.663 0.970 1.00 72.19 248 LEU A N 1
ATOM 1896 C CA . LEU A 1 248 ? 3.142 -7.748 1.445 1.00 72.19 248 LEU A CA 1
ATOM 1897 C C . LEU A 1 248 ? 1.879 -8.477 1.856 1.00 72.19 248 LEU A C 1
ATOM 1899 O O . LEU A 1 248 ? 1.235 -8.071 2.825 1.00 72.19 248 LEU A O 1
ATOM 1903 N N . ASP A 1 249 ? 1.541 -9.553 1.155 1.00 76.19 249 ASP A N 1
ATOM 1904 C CA . ASP A 1 249 ? 0.465 -10.446 1.553 1.00 76.19 249 ASP A CA 1
ATOM 1905 C C . ASP A 1 249 ? 0.768 -11.045 2.928 1.00 76.19 249 ASP A C 1
ATOM 1907 O O . ASP A 1 249 ? -0.090 -11.024 3.809 1.00 76.19 249 ASP A O 1
ATOM 1911 N N . GLU A 1 250 ? 2.009 -11.474 3.179 1.00 77.12 250 GLU A N 1
ATOM 1912 C CA . GLU A 1 250 ? 2.437 -11.949 4.500 1.00 77.12 250 GLU A CA 1
ATOM 1913 C C . GLU A 1 250 ? 2.288 -10.868 5.584 1.00 77.12 250 GLU A C 1
ATOM 1915 O O . GLU A 1 250 ? 1.748 -11.138 6.663 1.00 77.12 250 GLU A O 1
ATOM 1920 N N . LEU A 1 251 ? 2.684 -9.623 5.294 1.00 73.81 251 LEU A N 1
ATOM 1921 C CA . LEU A 1 251 ? 2.489 -8.490 6.205 1.00 73.81 251 LEU A CA 1
ATOM 1922 C C . LEU A 1 251 ? 0.998 -8.192 6.444 1.00 73.81 251 LEU A C 1
ATOM 1924 O O . LEU A 1 251 ? 0.581 -7.924 7.572 1.00 73.81 251 LEU A O 1
ATOM 1928 N N . THR A 1 252 ? 0.174 -8.286 5.402 1.00 71.62 252 THR A N 1
ATOM 1929 C CA . THR A 1 252 ? -1.282 -8.092 5.451 1.00 71.62 252 THR A CA 1
ATOM 1930 C C . THR A 1 252 ? -1.973 -9.161 6.293 1.00 71.62 252 THR A C 1
ATOM 1932 O O . THR A 1 252 ? -2.855 -8.851 7.105 1.00 71.62 252 THR A O 1
ATOM 1935 N N . VAL A 1 253 ? -1.572 -10.423 6.132 1.00 76.44 253 VAL A N 1
ATOM 1936 C CA . VAL A 1 253 ? -2.042 -11.551 6.946 1.00 76.44 253 VAL A CA 1
ATOM 1937 C C . VAL A 1 253 ? -1.661 -11.319 8.406 1.00 76.44 253 VAL A C 1
ATOM 1939 O O . VAL A 1 253 ? -2.511 -11.446 9.292 1.00 76.44 253 VAL A O 1
ATOM 1942 N N . GLY A 1 254 ? -0.422 -10.887 8.653 1.00 76.88 254 GLY A N 1
ATOM 1943 C CA . GLY A 1 254 ? 0.057 -10.479 9.967 1.00 76.88 254 GLY A CA 1
ATOM 1944 C C . GLY A 1 254 ? -0.828 -9.406 10.609 1.00 76.88 254 GLY A C 1
ATOM 1945 O O . GLY A 1 254 ? -1.360 -9.617 11.700 1.00 76.88 254 GLY A O 1
ATOM 1946 N N . ILE A 1 255 ? -1.108 -8.311 9.898 1.00 71.12 255 ILE A N 1
ATOM 1947 C CA . ILE A 1 255 ? -1.986 -7.220 10.362 1.00 71.12 255 ILE A CA 1
ATOM 1948 C C . ILE A 1 255 ? -3.407 -7.713 10.655 1.00 71.12 255 ILE A C 1
ATOM 1950 O O . ILE A 1 255 ? -4.011 -7.348 11.667 1.00 71.12 255 ILE A O 1
ATOM 1954 N N . SER A 1 256 ? -3.936 -8.584 9.800 1.00 71.19 256 SER A N 1
ATOM 1955 C CA . SER A 1 256 ? -5.261 -9.182 9.983 1.00 71.19 256 SER A CA 1
ATOM 1956 C C . SER A 1 256 ? -5.315 -10.105 11.209 1.00 71.19 256 SER A C 1
ATOM 1958 O O . SER A 1 256 ? -6.343 -10.182 11.889 1.00 71.19 256 SER A O 1
ATOM 1960 N N . SER A 1 257 ? -4.205 -10.768 11.551 1.00 76.06 257 SER A N 1
ATOM 1961 C CA . SER A 1 257 ? -4.107 -11.588 12.763 1.00 76.06 257 SER A CA 1
ATOM 1962 C C . SER A 1 257 ? -4.166 -10.740 14.042 1.00 76.06 257 SER A C 1
ATOM 1964 O O . SER A 1 257 ? -4.861 -11.121 14.986 1.00 76.06 257 SER A O 1
ATOM 1966 N N . ILE A 1 258 ? -3.563 -9.540 14.039 1.00 76.19 258 ILE A N 1
ATOM 1967 C CA . ILE A 1 258 ? -3.617 -8.586 15.163 1.00 76.19 258 ILE A CA 1
ATOM 1968 C C . ILE A 1 258 ? -5.070 -8.244 15.497 1.00 76.19 258 ILE A C 1
ATOM 1970 O O . ILE A 1 258 ? -5.456 -8.228 16.667 1.00 76.19 258 ILE A O 1
ATOM 1974 N N . PHE A 1 259 ? -5.893 -8.001 14.471 1.00 71.81 259 PHE A N 1
ATOM 1975 C CA . PHE A 1 259 ? -7.314 -7.708 14.650 1.00 71.81 259 PHE A CA 1
ATOM 1976 C C . PHE A 1 259 ? -8.033 -8.821 15.413 1.00 71.81 259 PHE A C 1
ATOM 1978 O O . PHE A 1 259 ? -8.786 -8.538 16.345 1.00 71.81 259 PHE A O 1
ATOM 1985 N N . THR A 1 260 ? -7.786 -10.074 15.030 1.00 74.19 260 THR A N 1
ATOM 1986 C CA . THR A 1 260 ? -8.411 -11.242 15.660 1.00 74.19 260 THR A CA 1
ATOM 1987 C C . THR A 1 260 ? -8.003 -11.337 17.126 1.00 74.19 260 THR A C 1
ATOM 1989 O O . THR A 1 260 ? -8.868 -11.397 17.995 1.00 74.19 260 THR A O 1
ATOM 1992 N N . VAL A 1 261 ? -6.706 -11.207 17.420 1.00 76.75 261 VAL A N 1
ATOM 1993 C CA . VAL A 1 261 ? -6.196 -11.276 18.796 1.00 76.75 261 VAL A CA 1
ATOM 1994 C C . VAL A 1 261 ? -6.752 -10.148 19.669 1.00 76.75 261 VAL A C 1
ATOM 1996 O O . VAL A 1 261 ? -7.221 -10.401 20.775 1.00 76.75 261 VAL A O 1
ATOM 1999 N N . ILE A 1 262 ? -6.766 -8.903 19.185 1.00 72.69 262 ILE A N 1
ATOM 2000 C CA . ILE A 1 262 ? -7.299 -7.770 19.959 1.00 72.69 262 ILE A CA 1
ATOM 2001 C C . ILE A 1 262 ? -8.817 -7.887 20.144 1.00 72.69 262 ILE A C 1
ATOM 2003 O O . ILE A 1 262 ? -9.335 -7.559 21.214 1.00 72.69 262 ILE A O 1
ATOM 2007 N N . LYS A 1 263 ? -9.543 -8.372 19.128 1.00 75.31 263 LYS A N 1
ATOM 2008 C CA . LYS A 1 263 ? -10.979 -8.647 19.233 1.00 75.31 263 LYS A CA 1
ATOM 2009 C C . LYS A 1 263 ? -11.252 -9.701 20.303 1.00 75.31 263 LYS A C 1
ATOM 2011 O O . LYS A 1 263 ? -12.162 -9.500 21.107 1.00 75.31 263 LYS A O 1
ATOM 2016 N N . ASP A 1 264 ? -10.480 -10.781 20.333 1.00 77.69 264 ASP A N 1
ATOM 2017 C CA . ASP A 1 264 ? -10.632 -11.854 21.317 1.00 77.69 264 ASP A CA 1
ATOM 2018 C C . ASP A 1 264 ? -10.285 -11.363 22.722 1.00 77.69 264 ASP A C 1
ATOM 2020 O O . ASP A 1 264 ? -11.054 -11.584 23.660 1.00 77.69 264 ASP A O 1
ATOM 2024 N N . LEU A 1 265 ? 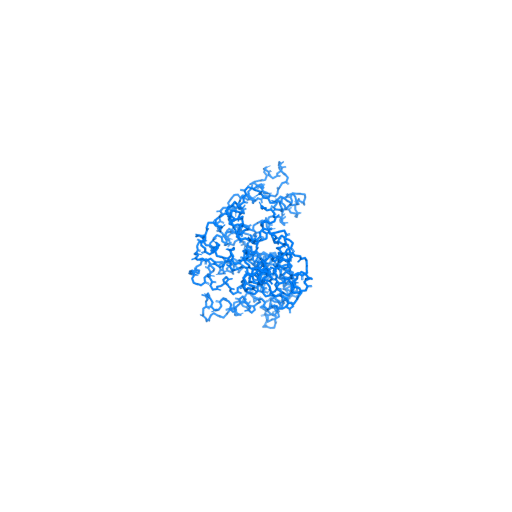-9.185 -10.614 22.864 1.00 75.56 265 LEU A N 1
ATOM 2025 C CA . LEU A 1 265 ? -8.813 -9.971 24.124 1.00 75.56 265 LEU A CA 1
ATOM 2026 C C . LEU A 1 265 ? -9.955 -9.110 24.649 1.00 75.56 265 LEU A C 1
ATOM 2028 O O . LEU A 1 265 ? -10.312 -9.244 25.810 1.00 75.56 265 LEU A O 1
ATOM 2032 N N . ALA A 1 266 ? -10.565 -8.272 23.813 1.00 72.44 266 ALA A N 1
ATOM 2033 C CA . ALA A 1 266 ? -11.639 -7.393 24.256 1.00 72.44 266 ALA A CA 1
ATOM 2034 C C . ALA A 1 266 ? -12.977 -8.103 24.490 1.00 72.44 266 ALA A C 1
ATOM 2036 O O . ALA A 1 266 ? -13.690 -7.746 25.425 1.00 72.44 266 ALA A O 1
ATOM 2037 N N . SER A 1 267 ? -13.314 -9.110 23.680 1.00 72.81 267 SER A N 1
ATOM 2038 C CA . SER A 1 267 ? -14.568 -9.868 23.812 1.00 72.81 267 SER A CA 1
ATOM 2039 C C . SER A 1 267 ? -14.603 -10.698 25.098 1.00 72.81 267 SER A C 1
ATOM 2041 O O . SER A 1 267 ? -15.676 -10.937 25.645 1.00 72.81 267 SER A O 1
ATOM 2043 N N . ASN A 1 268 ? -13.434 -11.100 25.603 1.00 73.75 268 ASN A N 1
ATOM 2044 C CA . ASN A 1 268 ? -13.294 -11.851 26.849 1.00 73.75 268 ASN A CA 1
ATOM 2045 C C . ASN A 1 268 ? -13.248 -10.960 28.108 1.00 73.75 268 ASN A C 1
ATOM 2047 O O . ASN A 1 268 ? -13.165 -11.481 29.222 1.00 73.75 268 ASN A O 1
ATOM 2051 N N . ARG A 1 269 ? -13.313 -9.626 27.971 1.00 74.25 269 ARG A N 1
ATOM 2052 C CA . ARG A 1 269 ? -13.309 -8.706 29.121 1.00 74.25 269 ARG A CA 1
ATOM 2053 C C . ARG A 1 269 ? -14.703 -8.540 29.705 1.00 74.25 269 ARG A C 1
ATOM 2055 O O . ARG A 1 269 ? -15.670 -8.280 28.999 1.00 74.25 269 ARG A O 1
ATOM 2062 N N . GLN A 1 270 ? -14.779 -8.540 31.032 1.00 65.44 270 GLN A N 1
ATOM 2063 C CA . GLN A 1 270 ? -16.009 -8.252 31.780 1.00 65.44 270 GLN A CA 1
ATOM 2064 C C . GLN A 1 270 ? -16.277 -6.736 31.956 1.00 65.44 270 GLN A C 1
ATOM 2066 O O . GLN A 1 270 ? -17.048 -6.334 32.823 1.00 65.44 270 GLN A O 1
ATOM 2071 N N . GLY A 1 271 ? -15.666 -5.887 31.117 1.00 66.19 271 GLY A N 1
ATOM 2072 C CA . GLY A 1 271 ? -15.749 -4.422 31.186 1.00 66.19 271 GLY A CA 1
ATOM 2073 C C . GLY A 1 271 ? -14.747 -3.773 32.158 1.00 66.19 271 GLY A C 1
ATOM 2074 O O . GLY A 1 271 ? -14.021 -4.450 32.880 1.00 66.19 271 GLY A O 1
ATOM 2075 N N . GLY A 1 272 ? -14.678 -2.435 32.156 1.00 72.31 272 GLY A N 1
ATOM 2076 C CA . GLY A 1 272 ? -13.824 -1.645 33.061 1.00 72.31 272 GLY A CA 1
ATOM 2077 C C . GLY A 1 272 ? -12.451 -1.236 32.500 1.00 72.31 272 GLY A C 1
ATOM 2078 O O . GLY A 1 272 ? -12.118 -1.480 31.335 1.00 72.31 272 GLY A O 1
ATOM 2079 N N . ILE A 1 273 ? -11.642 -0.576 33.340 1.00 79.06 273 ILE A N 1
ATOM 2080 C CA . ILE A 1 273 ? -10.291 -0.105 32.986 1.00 79.06 273 ILE A CA 1
ATOM 2081 C C . ILE A 1 273 ? -9.385 -1.324 32.726 1.00 79.06 273 ILE A C 1
ATOM 2083 O O . ILE A 1 273 ? -9.326 -2.200 33.585 1.00 79.06 273 ILE A O 1
ATOM 2087 N N . PRO A 1 274 ? -8.698 -1.412 31.571 1.00 83.00 274 PRO A N 1
ATOM 2088 C CA . PRO A 1 274 ? -7.761 -2.488 31.288 1.00 83.00 274 PRO A CA 1
ATOM 2089 C C . PRO A 1 274 ? -6.561 -2.417 32.220 1.00 83.00 274 PRO A C 1
ATOM 2091 O O . PRO A 1 274 ? -6.043 -1.339 32.520 1.00 83.00 274 PRO A O 1
ATOM 2094 N N . THR A 1 275 ? -6.146 -3.590 32.670 1.00 88.56 275 THR A N 1
ATOM 2095 C CA . THR A 1 275 ? -4.918 -3.831 33.419 1.00 88.56 275 THR A CA 1
ATOM 2096 C C . THR A 1 275 ? -3.698 -3.577 32.535 1.00 88.56 275 THR A C 1
ATOM 2098 O O . THR A 1 275 ? -3.774 -3.659 31.307 1.00 88.56 275 THR A O 1
ATOM 2101 N N . GLU A 1 276 ? -2.547 -3.297 33.150 1.00 89.00 276 GLU A N 1
ATOM 2102 C CA . GLU A 1 276 ? -1.292 -3.135 32.400 1.00 89.00 276 GLU A CA 1
ATOM 2103 C C . GLU A 1 276 ? -0.937 -4.405 31.612 1.00 89.00 276 GLU A C 1
ATOM 2105 O O . GLU A 1 276 ? -0.533 -4.301 30.462 1.00 89.00 276 GLU A O 1
ATOM 2110 N N . THR A 1 277 ? -1.212 -5.597 32.153 1.00 89.31 277 THR A N 1
ATOM 2111 C CA . THR A 1 277 ? -0.986 -6.872 31.453 1.00 89.31 277 THR A CA 1
ATOM 2112 C C . THR A 1 277 ? -1.831 -7.009 30.185 1.00 89.31 277 THR A C 1
ATOM 2114 O O . THR A 1 277 ? -1.337 -7.489 29.168 1.00 89.31 277 THR A O 1
ATOM 2117 N N . GLU A 1 278 ? -3.098 -6.581 30.202 1.00 86.31 278 GLU A N 1
ATOM 2118 C CA . GLU A 1 278 ? -3.949 -6.587 29.001 1.00 86.31 278 GLU A CA 1
ATOM 2119 C C . GLU A 1 278 ? -3.437 -5.589 27.949 1.00 86.31 278 GLU A C 1
ATOM 2121 O O . GLU A 1 278 ? -3.453 -5.884 26.752 1.00 86.31 278 GLU A O 1
ATOM 2126 N N . ILE A 1 279 ? -2.947 -4.424 28.390 1.00 86.44 279 ILE A N 1
ATOM 2127 C CA . ILE A 1 279 ? -2.345 -3.411 27.512 1.00 86.44 279 ILE A CA 1
ATOM 2128 C C . ILE A 1 279 ? -1.056 -3.947 26.879 1.00 86.44 279 ILE A C 1
ATOM 2130 O O . ILE A 1 279 ? -0.885 -3.804 25.669 1.00 86.44 279 ILE A O 1
ATOM 2134 N N . ASP A 1 280 ? -0.189 -4.587 27.664 1.00 89.75 280 ASP A N 1
ATOM 2135 C CA . ASP A 1 280 ? 1.058 -5.187 27.183 1.00 89.75 280 ASP A CA 1
ATOM 2136 C C . ASP A 1 280 ? 0.785 -6.355 26.238 1.00 89.75 280 ASP A C 1
ATOM 2138 O O . ASP A 1 280 ? 1.378 -6.425 25.170 1.00 89.75 280 ASP A O 1
ATOM 2142 N N . THR A 1 281 ? -0.204 -7.201 26.539 1.00 88.38 281 THR A N 1
ATOM 2143 C CA . THR A 1 281 ? -0.600 -8.293 25.636 1.00 88.38 281 THR A CA 1
ATOM 2144 C C . THR A 1 281 ? -1.105 -7.749 24.297 1.00 88.38 281 THR A C 1
ATOM 2146 O O . THR A 1 281 ? -0.755 -8.278 23.243 1.00 88.38 281 THR A O 1
ATOM 2149 N N . CYS A 1 282 ? -1.898 -6.671 24.304 1.00 84.00 282 CYS A N 1
ATOM 2150 C CA . CYS A 1 282 ? -2.310 -5.986 23.075 1.00 84.00 282 CYS A CA 1
ATOM 2151 C C . CYS A 1 282 ? -1.106 -5.411 22.312 1.00 84.00 282 CYS A C 1
ATOM 2153 O O . CYS A 1 282 ? -1.009 -5.585 21.097 1.00 84.00 282 CYS A O 1
ATOM 2155 N N . HIS A 1 283 ? -0.179 -4.756 23.015 1.00 86.94 283 HIS A N 1
ATOM 2156 C CA . HIS A 1 283 ? 1.027 -4.165 22.432 1.00 86.94 283 HIS A CA 1
ATOM 2157 C C . HIS A 1 283 ? 1.930 -5.227 21.790 1.00 86.94 283 HIS A C 1
ATOM 2159 O O . HIS A 1 283 ? 2.281 -5.106 20.615 1.00 86.94 283 HIS A O 1
ATOM 2165 N N . ASP A 1 284 ? 2.198 -6.317 22.505 1.00 88.62 284 ASP A N 1
ATOM 2166 C CA . ASP A 1 284 ? 2.967 -7.459 22.014 1.00 88.62 284 ASP A CA 1
ATOM 2167 C C . ASP A 1 284 ? 2.265 -8.159 20.849 1.00 88.62 284 ASP A C 1
ATOM 2169 O O . ASP A 1 284 ? 2.923 -8.599 19.908 1.00 88.62 284 ASP A O 1
ATOM 2173 N N . SER A 1 285 ? 0.932 -8.226 20.855 1.00 85.19 285 SER A N 1
ATOM 2174 C CA . SER A 1 285 ? 0.164 -8.776 19.731 1.00 85.19 285 SER A CA 1
ATOM 2175 C C . SER A 1 285 ? 0.332 -7.931 18.471 1.00 85.19 285 SER A C 1
ATOM 2177 O O . SER A 1 285 ? 0.533 -8.489 17.394 1.00 85.19 285 SER A O 1
ATOM 2179 N N . ILE A 1 286 ? 0.318 -6.597 18.596 1.00 80.38 286 ILE A N 1
ATOM 2180 C CA . ILE A 1 286 ? 0.608 -5.688 17.476 1.00 80.38 286 ILE A CA 1
ATOM 2181 C C . ILE A 1 286 ? 2.030 -5.919 16.964 1.00 80.38 286 ILE A C 1
ATOM 2183 O O . ILE A 1 286 ? 2.239 -6.054 15.759 1.00 80.38 286 ILE A O 1
ATOM 2187 N N . LYS A 1 287 ? 3.007 -5.989 17.872 1.00 86.00 287 LYS A N 1
ATOM 2188 C CA . LYS A 1 287 ? 4.413 -6.194 17.517 1.00 86.00 287 LYS A CA 1
ATOM 2189 C C . LYS A 1 287 ? 4.636 -7.534 16.813 1.00 86.00 287 LYS A C 1
ATOM 2191 O O . LYS A 1 287 ? 5.284 -7.578 15.773 1.00 86.00 287 LYS A O 1
ATOM 2196 N N . ASN A 1 288 ? 4.073 -8.612 17.351 1.00 86.06 288 ASN A N 1
ATOM 2197 C CA . ASN A 1 288 ? 4.219 -9.957 16.801 1.00 86.06 288 ASN A CA 1
ATOM 2198 C C . ASN A 1 288 ? 3.477 -10.125 15.474 1.00 86.06 288 ASN A C 1
ATOM 2200 O O . ASN A 1 288 ? 4.008 -10.763 14.573 1.00 86.06 288 ASN A O 1
ATOM 2204 N N . GLY A 1 289 ? 2.292 -9.530 15.316 1.00 82.06 289 GLY A N 1
ATOM 2205 C CA . GLY A 1 289 ? 1.568 -9.577 14.045 1.00 82.06 289 GLY A CA 1
ATOM 2206 C C . GLY A 1 289 ? 2.218 -8.745 12.936 1.00 82.06 289 GLY A C 1
ATOM 2207 O O . GLY A 1 289 ? 1.932 -8.963 11.768 1.00 82.06 289 GLY A O 1
ATOM 2208 N N . LEU A 1 290 ? 3.127 -7.827 13.274 1.00 79.81 290 LEU A N 1
ATOM 2209 C CA . LEU A 1 290 ? 3.973 -7.107 12.316 1.00 79.81 290 LEU A CA 1
ATOM 2210 C C . LEU A 1 290 ? 5.338 -7.782 12.103 1.00 79.81 290 LEU A C 1
ATOM 2212 O O . LEU A 1 290 ? 6.236 -7.194 11.505 1.00 79.81 290 LEU A O 1
ATOM 2216 N N . ARG A 1 291 ? 5.539 -9.002 12.595 1.00 85.00 291 ARG A N 1
ATOM 2217 C CA . ARG A 1 291 ? 6.793 -9.729 12.413 1.00 85.00 291 ARG A CA 1
ATOM 2218 C C . ARG A 1 291 ? 6.624 -10.790 11.335 1.00 85.00 291 ARG A C 1
ATOM 2220 O O . ARG A 1 291 ? 5.773 -11.664 11.457 1.00 85.00 291 ARG A O 1
ATOM 2227 N N . THR A 1 292 ? 7.461 -10.736 10.309 1.00 81.06 292 THR A N 1
ATOM 2228 C CA . THR A 1 292 ? 7.574 -11.801 9.307 1.00 81.06 292 THR A CA 1
ATOM 2229 C C . THR A 1 292 ? 8.729 -12.740 9.663 1.00 81.06 292 THR A C 1
ATOM 2231 O O . THR A 1 292 ? 9.369 -12.601 10.713 1.00 81.06 292 THR A O 1
ATOM 2234 N N . GLN A 1 293 ? 9.019 -13.721 8.799 1.00 75.75 293 GLN A N 1
ATOM 2235 C CA . GLN A 1 293 ? 10.164 -14.614 8.998 1.00 75.75 293 GLN A CA 1
ATOM 2236 C C . GLN A 1 293 ? 11.487 -13.833 9.083 1.00 75.75 293 GLN A C 1
ATOM 2238 O O . GLN A 1 293 ? 12.404 -14.259 9.790 1.00 75.75 293 GLN A O 1
ATOM 2243 N N . THR A 1 294 ? 11.587 -12.709 8.373 1.00 77.31 294 THR A N 1
ATOM 2244 C CA . THR A 1 294 ? 12.855 -12.003 8.161 1.00 77.31 294 THR A CA 1
ATOM 2245 C C . THR A 1 294 ? 12.864 -10.556 8.624 1.00 77.31 294 THR A C 1
ATOM 2247 O O . THR A 1 294 ? 13.944 -10.055 8.938 1.00 77.31 294 THR A O 1
ATOM 2250 N N . THR A 1 295 ? 11.703 -9.921 8.790 1.00 82.94 295 THR A N 1
ATOM 2251 C CA . THR A 1 295 ? 11.616 -8.509 9.170 1.00 82.94 295 THR A CA 1
ATOM 2252 C C . THR A 1 295 ? 10.706 -8.294 10.378 1.00 82.94 295 THR A C 1
ATOM 2254 O O . THR A 1 295 ? 9.591 -8.802 10.465 1.00 82.94 295 THR A O 1
ATOM 2257 N N . ASP A 1 296 ? 11.180 -7.492 11.332 1.00 87.12 296 ASP A N 1
ATOM 2258 C CA . ASP A 1 296 ? 10.344 -6.909 12.384 1.00 87.12 296 ASP A CA 1
ATOM 2259 C C . ASP A 1 296 ? 9.819 -5.551 11.892 1.00 87.12 296 ASP A C 1
ATOM 2261 O O . ASP A 1 296 ? 10.475 -4.516 12.064 1.00 87.12 296 ASP A O 1
ATOM 2265 N N . TRP A 1 297 ? 8.646 -5.551 11.249 1.00 82.00 297 TRP A N 1
ATOM 2266 C CA . TRP A 1 297 ? 8.067 -4.336 10.671 1.00 82.00 297 TRP A CA 1
ATOM 2267 C C . TRP A 1 297 ? 7.674 -3.317 11.725 1.00 82.00 297 TRP A C 1
ATOM 2269 O O . TRP A 1 297 ? 7.734 -2.117 11.461 1.00 82.00 297 TRP A O 1
ATOM 2279 N N . TYR A 1 298 ? 7.327 -3.764 12.934 1.00 83.62 298 TYR A N 1
ATOM 2280 C CA . TYR A 1 298 ? 7.086 -2.853 14.044 1.00 83.62 298 TYR A CA 1
ATOM 2281 C C . TYR A 1 298 ? 8.350 -2.039 14.334 1.00 83.62 298 TYR A C 1
ATOM 2283 O O . TYR A 1 298 ? 8.314 -0.806 14.361 1.00 83.62 298 TYR A O 1
ATOM 2291 N N . THR A 1 299 ? 9.494 -2.708 14.475 1.00 87.44 299 THR A N 1
ATOM 2292 C CA . THR A 1 299 ? 10.780 -2.037 14.693 1.00 87.44 299 THR A CA 1
ATOM 2293 C C . THR A 1 299 ? 11.175 -1.166 13.498 1.00 87.44 299 THR A C 1
ATOM 2295 O O . THR A 1 299 ? 11.607 -0.030 13.698 1.00 87.44 299 THR A O 1
ATOM 2298 N N . VAL A 1 300 ? 10.981 -1.627 12.257 1.00 85.56 300 VAL A N 1
ATOM 2299 C CA . VAL A 1 300 ? 11.250 -0.822 11.049 1.00 85.56 300 VAL A CA 1
ATOM 2300 C C . VAL A 1 300 ? 10.425 0.464 11.054 1.00 85.56 300 VAL A C 1
ATOM 2302 O O . VAL A 1 300 ? 10.990 1.550 10.953 1.00 85.56 300 VAL A O 1
ATOM 2305 N N . ILE A 1 301 ? 9.105 0.381 11.228 1.00 78.69 301 ILE A N 1
ATOM 2306 C CA . ILE A 1 301 ? 8.213 1.547 11.186 1.00 78.69 301 ILE A CA 1
ATOM 2307 C C . ILE A 1 301 ? 8.526 2.500 12.342 1.00 78.69 301 ILE A C 1
ATOM 2309 O O . ILE A 1 301 ? 8.701 3.699 12.127 1.00 78.69 301 ILE A O 1
ATOM 2313 N N . THR A 1 302 ? 8.637 1.986 13.569 1.00 80.00 302 THR A N 1
ATOM 2314 C CA . THR A 1 302 ? 8.888 2.825 14.752 1.00 80.00 302 THR A CA 1
ATOM 2315 C C . THR A 1 302 ? 10.262 3.494 14.705 1.00 80.00 302 THR A C 1
ATOM 2317 O O . THR A 1 302 ? 10.368 4.689 14.996 1.00 80.00 302 THR A O 1
ATOM 2320 N N . SER A 1 303 ? 11.307 2.778 14.280 1.00 86.56 303 SER A N 1
ATOM 2321 C CA . SER A 1 303 ? 12.645 3.351 14.103 1.00 86.56 303 SER A CA 1
ATOM 2322 C C . SER A 1 303 ? 12.685 4.363 12.961 1.00 86.56 303 SER A C 1
ATOM 2324 O O . SER A 1 303 ? 13.282 5.423 13.135 1.00 86.56 303 SER A O 1
ATOM 2326 N N . SER A 1 304 ? 11.976 4.116 11.856 1.00 83.56 304 SER A N 1
ATOM 2327 C CA . SER A 1 304 ? 11.844 5.058 10.738 1.00 83.56 304 SER A CA 1
ATOM 2328 C C . SER A 1 304 ? 11.126 6.336 11.164 1.00 83.56 304 SER A C 1
ATOM 2330 O O . SER A 1 304 ? 11.590 7.433 10.864 1.00 83.56 304 SER A O 1
ATOM 2332 N N . ILE A 1 305 ? 10.034 6.226 11.929 1.00 79.44 305 ILE A N 1
ATOM 2333 C CA . ILE A 1 305 ? 9.326 7.384 12.494 1.00 79.44 305 ILE A CA 1
ATOM 2334 C C . ILE A 1 305 ? 10.257 8.170 13.417 1.00 79.44 305 ILE A C 1
ATOM 2336 O O . ILE A 1 305 ? 10.395 9.385 13.272 1.00 79.44 305 ILE A O 1
ATOM 2340 N N . LYS A 1 306 ? 10.942 7.484 14.335 1.00 83.56 306 LYS A N 1
ATOM 2341 C CA . LYS A 1 306 ? 11.865 8.117 15.282 1.00 83.56 306 LYS A CA 1
ATOM 2342 C C . LYS A 1 306 ? 13.056 8.772 14.581 1.00 83.56 306 LYS A C 1
ATOM 2344 O O . LYS A 1 306 ? 13.498 9.832 15.002 1.00 83.56 306 LYS A O 1
ATOM 2349 N N . LYS A 1 307 ? 13.586 8.157 13.527 1.00 85.75 307 LYS A N 1
ATOM 2350 C CA . LYS A 1 307 ? 14.756 8.637 12.782 1.00 85.75 307 LYS A CA 1
ATOM 2351 C C . LYS A 1 307 ? 14.405 9.783 11.838 1.00 85.75 307 LYS A C 1
ATOM 2353 O O . LYS A 1 307 ? 15.121 10.778 11.798 1.00 85.75 307 LYS A O 1
ATOM 2358 N N . CYS A 1 308 ? 13.323 9.636 11.080 1.00 81.94 308 CYS A N 1
ATOM 2359 C CA . CYS A 1 308 ? 13.026 10.490 9.936 1.00 81.94 308 CYS A CA 1
ATOM 2360 C C . CYS A 1 308 ? 11.942 11.534 10.211 1.00 81.94 308 CYS A C 1
ATOM 2362 O O . CYS A 1 308 ? 11.917 12.557 9.538 1.00 81.94 308 CYS A O 1
ATOM 2364 N N . VAL A 1 309 ? 11.037 11.299 11.164 1.00 74.88 309 VAL A N 1
ATOM 2365 C CA . VAL A 1 309 ? 9.788 12.072 11.278 1.00 74.88 309 VAL A CA 1
ATOM 2366 C C . VAL A 1 309 ? 9.750 12.867 12.570 1.00 74.88 309 VAL A C 1
ATOM 2368 O O . VAL A 1 309 ? 9.674 14.093 12.546 1.00 74.88 309 VAL A O 1
ATOM 2371 N N . LEU A 1 310 ? 9.851 12.167 13.699 1.00 75.06 310 LEU A N 1
ATOM 2372 C CA . LEU A 1 310 ? 9.773 12.731 15.041 1.00 75.06 310 LEU A CA 1
ATOM 2373 C C . LEU A 1 310 ? 10.964 12.241 15.883 1.00 75.06 310 LEU A C 1
ATOM 2375 O O . LEU A 1 310 ? 10.809 11.303 16.677 1.00 75.06 310 LEU A O 1
ATOM 2379 N N . PRO A 1 311 ? 12.152 12.860 15.737 1.00 72.25 311 PRO A N 1
ATOM 2380 C CA . PRO A 1 311 ? 13.300 12.595 16.599 1.00 72.25 311 PRO A CA 1
ATOM 2381 C C . PRO A 1 311 ? 12.935 12.724 18.079 1.00 72.25 311 PRO A C 1
ATOM 2383 O O . PRO A 1 311 ? 12.428 13.753 18.514 1.00 72.25 311 PRO A O 1
ATOM 2386 N N . GLY A 1 312 ? 13.165 11.657 18.849 1.00 69.75 312 GLY A N 1
ATOM 2387 C CA . GLY A 1 312 ? 12.836 11.603 20.280 1.00 69.75 312 GLY A CA 1
ATOM 2388 C C . GLY A 1 312 ? 11.394 11.198 20.611 1.00 69.75 312 GLY A C 1
ATOM 2389 O O . GLY A 1 312 ? 11.049 11.144 21.787 1.00 69.75 312 GLY A O 1
ATOM 2390 N N . SER A 1 313 ? 10.562 10.874 19.615 1.00 70.62 313 SER A N 1
ATOM 2391 C CA . SER A 1 313 ? 9.224 10.328 19.870 1.00 70.62 313 SER A CA 1
ATOM 2392 C C . SER A 1 313 ? 9.267 8.966 20.572 1.00 70.62 313 SER A C 1
ATOM 2394 O O . SER A 1 313 ? 10.081 8.094 20.258 1.00 70.62 313 SER A O 1
ATOM 2396 N N . GLU A 1 314 ? 8.337 8.772 21.508 1.00 77.31 314 GLU A N 1
ATOM 2397 C CA . GLU A 1 314 ? 8.074 7.493 22.170 1.00 77.31 314 GLU A CA 1
ATOM 2398 C C . GLU A 1 314 ? 6.941 6.763 21.436 1.00 77.31 314 GLU A C 1
ATOM 2400 O O . GLU A 1 314 ? 5.821 6.677 21.934 1.00 77.31 314 GLU A O 1
ATOM 2405 N N . VAL A 1 315 ? 7.203 6.272 20.218 1.00 72.81 315 VAL A N 1
ATOM 2406 C CA . VAL A 1 315 ? 6.180 5.590 19.395 1.00 72.81 315 VAL A CA 1
ATOM 2407 C C . VAL A 1 315 ? 5.507 4.447 20.168 1.00 72.81 315 VAL A C 1
ATOM 2409 O O . VAL A 1 315 ? 4.281 4.355 20.174 1.00 72.81 315 VAL A O 1
ATOM 2412 N N . ASP A 1 316 ? 6.280 3.674 20.935 1.00 80.44 316 ASP A N 1
ATOM 2413 C CA . ASP A 1 316 ? 5.781 2.622 21.835 1.00 80.44 316 ASP A CA 1
ATOM 2414 C C . ASP A 1 316 ? 4.702 3.108 22.807 1.00 80.44 316 ASP A C 1
ATOM 2416 O O . ASP A 1 316 ? 3.685 2.445 23.016 1.00 80.44 316 ASP A O 1
ATOM 2420 N N . LYS A 1 317 ? 4.875 4.306 23.366 1.00 81.06 317 LYS A N 1
ATOM 2421 C CA . LYS A 1 317 ? 3.905 4.895 24.288 1.00 81.06 317 LYS A CA 1
ATOM 2422 C C . LYS A 1 317 ? 2.591 5.211 23.584 1.00 81.06 317 LYS A C 1
ATOM 2424 O O . LYS A 1 317 ? 1.532 4.982 24.164 1.00 81.06 317 LYS A O 1
ATOM 2429 N N . TYR A 1 318 ? 2.635 5.687 22.339 1.00 72.94 318 TYR A N 1
ATOM 2430 C CA . TYR A 1 318 ? 1.423 5.908 21.547 1.00 72.94 318 TYR A CA 1
ATOM 2431 C C . TYR A 1 318 ? 0.690 4.599 21.255 1.00 72.94 318 TYR A C 1
ATOM 2433 O O . TYR A 1 318 ? -0.538 4.562 21.352 1.00 72.94 318 TYR A O 1
ATOM 2441 N N . VAL A 1 319 ? 1.417 3.517 20.963 1.00 77.31 319 VAL A N 1
ATOM 2442 C CA . VAL A 1 319 ? 0.809 2.198 20.737 1.00 77.31 319 VAL A CA 1
ATOM 2443 C C . VAL A 1 319 ? 0.182 1.665 22.030 1.00 77.31 319 VAL A C 1
ATOM 2445 O O . VAL A 1 319 ? -0.977 1.257 22.000 1.00 77.31 319 VAL A O 1
ATOM 2448 N N . ARG A 1 320 ? 0.851 1.774 23.190 1.00 83.00 320 ARG A N 1
ATOM 2449 C CA . ARG A 1 320 ? 0.263 1.398 24.497 1.00 83.00 320 ARG A CA 1
ATOM 2450 C C . ARG A 1 320 ? -0.973 2.235 24.852 1.00 83.00 320 ARG A C 1
ATOM 2452 O O . ARG A 1 320 ? -1.980 1.682 25.290 1.00 83.00 320 ARG A O 1
ATOM 2459 N N . ILE A 1 321 ? -0.951 3.553 24.616 1.00 77.94 321 ILE A N 1
ATOM 2460 C CA . ILE A 1 321 ? -2.128 4.430 24.799 1.00 77.94 321 ILE A CA 1
ATOM 2461 C C . ILE A 1 321 ? -3.279 3.992 23.884 1.00 77.94 321 ILE A C 1
ATOM 2463 O O . ILE A 1 321 ? -4.435 3.959 24.310 1.00 77.94 321 ILE A O 1
ATOM 2467 N N . THR A 1 322 ? -2.962 3.623 22.644 1.00 72.81 322 THR A N 1
ATOM 2468 C CA . THR A 1 322 ? -3.939 3.139 21.666 1.00 72.81 322 THR A CA 1
ATOM 2469 C C . THR A 1 322 ? -4.540 1.808 22.117 1.00 72.81 322 THR A C 1
ATOM 2471 O O . THR A 1 322 ? -5.761 1.704 22.188 1.00 72.81 322 THR A O 1
ATOM 2474 N N . CYS A 1 323 ? -3.721 0.845 22.550 1.00 79.75 323 CYS A N 1
ATOM 2475 C CA . CYS A 1 323 ? -4.174 -0.415 23.146 1.00 79.75 323 CYS A CA 1
ATOM 2476 C C . CYS A 1 323 ? -5.093 -0.191 24.348 1.00 79.75 323 CYS A C 1
ATOM 2478 O O . CYS A 1 323 ? -6.186 -0.751 24.402 1.00 79.75 323 CYS A O 1
ATOM 2480 N N . LYS A 1 324 ? -4.708 0.692 25.275 1.00 82.19 324 LYS A N 1
ATOM 2481 C CA . LYS A 1 324 ? -5.554 1.069 26.412 1.00 82.19 324 LYS A CA 1
ATOM 2482 C C . LYS A 1 324 ? -6.909 1.601 25.953 1.00 82.19 324 LYS A C 1
ATOM 2484 O O . LYS A 1 324 ? -7.937 1.151 26.448 1.00 82.19 324 LYS A O 1
ATOM 2489 N N . SER A 1 325 ? -6.923 2.534 25.004 1.00 75.62 325 SER A N 1
ATOM 2490 C CA . SER A 1 325 ? -8.165 3.135 24.510 1.00 75.62 325 SER A CA 1
ATOM 2491 C C . SER A 1 325 ? -9.049 2.129 23.767 1.00 75.62 325 SER A C 1
ATOM 2493 O O . SER A 1 325 ? -10.263 2.126 23.966 1.00 75.62 325 SER A O 1
ATOM 2495 N N . ILE A 1 326 ? -8.453 1.250 22.960 1.00 74.69 326 ILE A N 1
ATOM 2496 C CA . ILE A 1 326 ? -9.150 0.182 22.238 1.00 74.69 326 ILE A CA 1
ATOM 2497 C C . ILE A 1 326 ? -9.804 -0.784 23.230 1.00 74.69 326 ILE A C 1
ATOM 2499 O O . ILE A 1 326 ? -11.009 -1.019 23.158 1.00 74.69 326 ILE A O 1
ATOM 2503 N N . LEU A 1 327 ? -9.041 -1.280 24.206 1.00 78.19 327 LEU A N 1
ATOM 2504 C CA . LEU A 1 327 ? -9.539 -2.217 25.212 1.00 78.19 327 LEU A CA 1
ATOM 2505 C C . LEU A 1 327 ? -10.615 -1.590 26.109 1.00 78.19 327 LEU A C 1
ATOM 2507 O O . LEU A 1 327 ? -11.534 -2.293 26.519 1.00 78.19 327 LEU A O 1
ATOM 2511 N N . GLN A 1 328 ? -10.536 -0.286 26.402 1.00 77.81 328 GLN A N 1
ATOM 2512 C CA . GLN A 1 328 ? -11.544 0.438 27.192 1.00 77.81 328 GLN A CA 1
ATOM 2513 C C . GLN A 1 328 ? -12.893 0.591 26.484 1.00 77.81 328 GLN A C 1
ATOM 2515 O O . GLN A 1 328 ? -13.916 0.639 27.162 1.00 77.81 328 GLN A O 1
ATOM 2520 N N . ASN A 1 329 ? -12.901 0.702 25.152 1.00 69.19 329 ASN A N 1
ATOM 2521 C CA . ASN A 1 329 ? -14.071 1.155 24.392 1.00 69.19 329 ASN A CA 1
ATOM 2522 C C . ASN A 1 329 ? -14.643 0.098 23.429 1.00 69.19 329 ASN A C 1
ATOM 2524 O O . ASN A 1 329 ? -15.552 0.402 22.654 1.00 69.19 329 ASN A O 1
ATOM 2528 N N . LEU A 1 330 ? -14.134 -1.137 23.455 1.00 66.75 330 LEU A N 1
ATOM 2529 C CA . LEU A 1 330 ? -14.575 -2.206 22.560 1.00 66.75 330 LEU A CA 1
ATOM 2530 C C . LEU A 1 330 ? -15.949 -2.767 22.964 1.00 66.75 330 LEU A C 1
ATOM 2532 O O . LEU A 1 330 ? -16.069 -3.703 23.744 1.00 66.75 330 LEU A O 1
ATOM 2536 N N . ASN A 1 331 ? -16.997 -2.187 22.383 1.00 63.94 331 ASN A N 1
ATOM 2537 C CA . ASN A 1 331 ? -18.306 -2.820 22.205 1.00 63.94 331 ASN A CA 1
ATOM 2538 C C . ASN A 1 331 ? -18.405 -3.423 20.781 1.00 63.94 331 ASN A C 1
ATOM 2540 O O . ASN A 1 331 ? -17.433 -3.403 20.023 1.00 63.94 331 ASN A O 1
ATOM 2544 N N . THR A 1 332 ? -19.572 -3.932 20.371 1.00 58.91 332 THR A N 1
ATOM 2545 C CA . THR A 1 332 ? -19.790 -4.501 19.022 1.00 58.91 332 THR A CA 1
ATOM 2546 C C . THR A 1 332 ? -19.419 -3.528 17.888 1.00 58.91 332 THR A C 1
ATOM 2548 O O . THR A 1 332 ? -18.904 -3.959 16.856 1.00 58.91 332 THR A O 1
ATOM 2551 N N . ASN A 1 333 ? -19.589 -2.214 18.096 1.00 64.69 333 ASN A N 1
ATOM 2552 C CA . ASN A 1 333 ? -19.160 -1.177 17.149 1.00 64.69 333 ASN A CA 1
ATOM 2553 C C . ASN A 1 333 ? -17.636 -0.974 17.170 1.00 64.69 333 ASN A C 1
ATOM 2555 O O . ASN A 1 333 ? -17.036 -0.724 16.127 1.00 64.69 333 ASN A O 1
ATOM 2559 N N . GLY A 1 334 ? -16.985 -1.141 18.323 1.00 63.75 334 GLY A N 1
ATOM 2560 C CA . GLY A 1 334 ? -15.530 -1.058 18.458 1.00 63.75 334 GLY A CA 1
ATOM 2561 C C . GLY A 1 334 ? -14.779 -2.083 17.600 1.00 63.75 334 GLY A C 1
ATOM 2562 O O . GLY A 1 334 ? -13.725 -1.767 17.054 1.00 63.75 334 GLY A O 1
ATOM 2563 N N . ALA A 1 335 ? -15.329 -3.288 17.403 1.00 66.44 335 ALA A N 1
ATOM 2564 C CA . ALA A 1 335 ? -14.702 -4.301 16.548 1.00 66.44 335 ALA A CA 1
ATOM 2565 C C . ALA A 1 335 ? -14.708 -3.876 15.068 1.00 66.44 335 ALA A C 1
ATOM 2567 O O . ALA A 1 335 ? -13.713 -4.033 14.366 1.00 66.44 335 ALA A O 1
ATOM 2568 N N . GLN A 1 336 ? -15.796 -3.275 14.582 1.00 67.88 336 GLN A N 1
ATOM 2569 C CA . GLN A 1 336 ? -15.839 -2.739 13.216 1.00 67.88 336 GLN A CA 1
ATOM 2570 C C . GLN A 1 336 ? -14.866 -1.565 13.035 1.00 67.88 336 GLN A C 1
ATOM 2572 O O . GLN A 1 336 ? -14.186 -1.467 12.014 1.00 67.88 336 GLN A O 1
ATOM 2577 N N . GLN A 1 337 ? -14.750 -0.713 14.051 1.00 68.81 337 GLN A N 1
ATOM 2578 C CA . GLN A 1 337 ? -13.849 0.440 14.053 1.00 68.81 337 GLN A CA 1
ATOM 2579 C C . GLN A 1 337 ? -12.376 0.028 14.060 1.00 68.81 337 GLN A C 1
ATOM 2581 O O . GLN A 1 337 ? -11.568 0.583 13.315 1.00 68.81 337 GLN A O 1
ATOM 2586 N N . LEU A 1 338 ? -12.036 -0.987 14.855 1.00 69.69 338 LEU A N 1
ATOM 2587 C CA . LEU A 1 338 ? -10.701 -1.564 14.887 1.00 69.69 338 LEU A CA 1
ATOM 2588 C C . LEU A 1 338 ? -10.332 -2.178 13.530 1.00 69.69 338 LEU A C 1
ATOM 2590 O O . LEU A 1 338 ? -9.220 -1.979 13.048 1.00 69.69 338 LEU A O 1
ATOM 2594 N N . LYS A 1 339 ? -11.283 -2.855 12.873 1.00 74.00 339 LYS A N 1
ATOM 2595 C CA . LYS A 1 339 ? -11.090 -3.383 11.518 1.00 74.00 339 LYS A CA 1
ATOM 2596 C C . LYS A 1 339 ? -10.784 -2.264 10.520 1.00 74.00 339 LYS A C 1
ATOM 2598 O O . LYS A 1 339 ? -9.821 -2.377 9.777 1.00 74.00 339 LYS A O 1
ATOM 2603 N N . ALA A 1 340 ? -11.537 -1.163 10.552 1.00 73.12 340 ALA A N 1
ATOM 2604 C CA . ALA A 1 340 ? -11.290 -0.003 9.692 1.00 73.12 340 ALA A CA 1
ATOM 2605 C C . ALA A 1 340 ? -9.930 0.675 9.968 1.00 73.12 340 ALA A C 1
ATOM 2607 O O . ALA A 1 340 ? -9.277 1.147 9.041 1.00 73.12 340 ALA A O 1
ATOM 2608 N N . MET A 1 341 ? -9.467 0.693 11.224 1.00 73.06 341 MET A N 1
ATOM 2609 C CA . MET A 1 341 ? -8.130 1.185 11.578 1.00 73.06 341 MET A CA 1
ATOM 2610 C C . MET A 1 341 ? -7.020 0.292 11.005 1.00 73.06 341 MET A C 1
ATOM 2612 O O . MET A 1 341 ? -6.042 0.805 10.468 1.00 73.06 341 MET A O 1
ATOM 2616 N N . PHE A 1 342 ? -7.163 -1.032 11.073 1.00 74.50 342 PHE A N 1
ATOM 2617 C CA . PHE A 1 342 ? -6.197 -1.941 10.451 1.00 74.50 342 PHE A CA 1
ATOM 2618 C C . PHE A 1 342 ? -6.264 -1.908 8.923 1.00 74.50 342 PHE A C 1
ATOM 2620 O O . PHE A 1 342 ? -5.213 -1.939 8.293 1.00 74.50 342 PHE A O 1
ATOM 2627 N N . THR A 1 343 ? -7.449 -1.724 8.332 1.00 75.19 343 THR A N 1
ATOM 2628 C CA . THR A 1 343 ? -7.600 -1.398 6.905 1.00 75.19 343 THR A CA 1
ATOM 2629 C C . THR A 1 343 ? -6.842 -0.114 6.553 1.00 75.19 343 THR A C 1
ATOM 2631 O O . THR A 1 343 ? -6.179 -0.077 5.526 1.00 75.19 343 THR A O 1
ATOM 2634 N N . PHE A 1 344 ? -6.851 0.920 7.408 1.00 77.38 344 PHE A N 1
ATOM 2635 C CA . PHE A 1 344 ? -6.018 2.113 7.197 1.00 77.38 344 PHE A CA 1
ATOM 2636 C C . PHE A 1 344 ? -4.523 1.784 7.208 1.00 77.38 344 PHE A C 1
ATOM 2638 O O . PHE A 1 344 ? -3.802 2.238 6.326 1.00 77.38 344 PHE A O 1
ATOM 2645 N N . VAL A 1 345 ? -4.048 1.001 8.183 1.00 74.00 345 VAL A N 1
ATOM 2646 C CA . VAL A 1 345 ? -2.627 0.618 8.264 1.00 74.00 345 VAL A CA 1
ATOM 2647 C C . VAL A 1 345 ? -2.223 -0.219 7.051 1.00 74.00 345 VAL A C 1
ATOM 2649 O O . VAL A 1 345 ? -1.194 0.065 6.447 1.00 74.00 345 VAL A O 1
ATOM 2652 N N . LYS A 1 346 ? -3.059 -1.186 6.657 1.00 75.56 346 LYS A N 1
ATOM 2653 C CA . LYS A 1 346 ? -2.894 -1.976 5.435 1.00 75.56 346 LYS A CA 1
ATOM 2654 C C . LYS A 1 346 ? -2.836 -1.067 4.212 1.00 75.56 346 LYS A C 1
ATOM 2656 O O . LYS A 1 346 ? -1.835 -1.076 3.523 1.00 75.56 346 LYS A O 1
ATOM 2661 N N . ALA A 1 347 ? -3.843 -0.224 3.987 1.00 75.56 347 ALA A N 1
ATOM 2662 C CA . ALA A 1 347 ? -3.892 0.681 2.840 1.00 75.56 347 ALA A CA 1
ATOM 2663 C C . ALA A 1 347 ? -2.714 1.665 2.813 1.00 75.56 347 ALA A C 1
ATOM 2665 O O . ALA A 1 347 ? -2.232 2.017 1.741 1.00 75.56 347 ALA A O 1
ATOM 2666 N N . LEU A 1 348 ? -2.227 2.107 3.977 1.00 74.62 348 LEU A N 1
ATOM 2667 C CA . LEU A 1 348 ? -1.022 2.922 4.083 1.00 74.62 348 LEU A CA 1
ATOM 2668 C C . LEU A 1 348 ? 0.212 2.138 3.636 1.00 74.62 348 LEU A C 1
ATOM 2670 O O . LEU A 1 348 ? 0.970 2.643 2.813 1.00 74.62 348 LEU A O 1
ATOM 2674 N N . LEU A 1 349 ? 0.407 0.922 4.145 1.00 71.75 349 LEU A N 1
ATOM 2675 C CA . LEU A 1 349 ? 1.522 0.060 3.754 1.00 71.75 349 LEU A CA 1
ATOM 2676 C C . LEU A 1 349 ? 1.432 -0.327 2.280 1.00 71.75 349 LEU A C 1
ATOM 2678 O O . LEU A 1 349 ? 2.420 -0.171 1.573 1.00 71.75 349 LEU A O 1
ATOM 2682 N N . ASP A 1 350 ? 0.247 -0.705 1.803 1.00 69.88 350 ASP A N 1
ATOM 2683 C CA . ASP A 1 350 ? -0.054 -0.977 0.401 1.00 69.88 350 ASP A CA 1
ATOM 2684 C C . ASP A 1 350 ? 0.282 0.236 -0.452 1.00 69.88 350 ASP A C 1
ATOM 2686 O O . ASP A 1 350 ? 0.979 0.092 -1.438 1.00 69.88 350 ASP A O 1
ATOM 2690 N N . ALA A 1 351 ? -0.145 1.447 -0.090 1.00 69.94 351 ALA A N 1
ATOM 2691 C CA . ALA A 1 351 ? 0.128 2.641 -0.883 1.00 69.94 351 ALA A CA 1
ATOM 2692 C C . ALA A 1 351 ? 1.609 3.045 -0.844 1.00 69.94 351 ALA A C 1
ATOM 2694 O O . ALA A 1 351 ? 2.155 3.488 -1.858 1.00 69.94 351 ALA A O 1
ATOM 2695 N N . MET A 1 352 ? 2.267 2.906 0.313 1.00 67.69 352 MET A N 1
ATOM 2696 C CA . MET A 1 352 ? 3.714 3.100 0.446 1.00 67.69 352 MET A CA 1
ATOM 2697 C C . MET A 1 352 ? 4.474 2.082 -0.400 1.00 67.69 352 MET A C 1
ATOM 2699 O O . MET A 1 352 ? 5.491 2.413 -1.013 1.00 67.69 352 MET A O 1
ATOM 2703 N N . ASN A 1 353 ? 3.933 0.873 -0.480 1.00 62.94 353 ASN A N 1
ATOM 2704 C CA . ASN A 1 353 ? 4.437 -0.195 -1.296 1.00 62.94 353 ASN A CA 1
ATOM 2705 C C . ASN A 1 353 ? 3.997 -0.100 -2.763 1.00 62.94 353 ASN A C 1
ATOM 2707 O O . ASN A 1 353 ? 4.735 -0.578 -3.601 1.00 62.94 353 ASN A O 1
ATOM 2711 N N . ARG A 1 354 ? 2.909 0.576 -3.149 1.00 58.62 354 ARG A N 1
ATOM 2712 C CA . ARG A 1 354 ? 2.502 0.797 -4.555 1.00 58.62 354 ARG A CA 1
ATOM 2713 C C . ARG A 1 354 ? 3.541 1.623 -5.337 1.00 58.62 354 ARG A C 1
ATOM 2715 O O . ARG A 1 354 ? 3.400 1.844 -6.530 1.00 58.62 354 ARG A O 1
ATOM 2722 N N . ARG A 1 355 ? 4.646 2.033 -4.701 1.00 56.81 355 ARG A N 1
ATOM 2723 C CA . ARG A 1 355 ? 5.912 2.361 -5.378 1.00 56.81 355 ARG A CA 1
ATOM 2724 C C . ARG A 1 355 ? 6.587 1.139 -6.032 1.00 56.81 355 ARG A C 1
ATOM 2726 O O . ARG A 1 355 ? 7.037 1.250 -7.160 1.00 56.81 355 ARG A O 1
ATOM 2733 N N . SER A 1 356 ? 6.560 -0.042 -5.410 1.00 52.97 356 SER A N 1
ATOM 2734 C CA . SER A 1 356 ? 6.835 -1.344 -6.049 1.00 52.97 356 SER A CA 1
ATOM 2735 C C . SER A 1 356 ? 5.846 -1.684 -7.153 1.00 52.97 356 SER A C 1
ATOM 2737 O O . SER A 1 356 ? 6.261 -2.206 -8.179 1.00 52.97 356 SER A O 1
ATOM 2739 N N . SER A 1 357 ? 4.564 -1.325 -7.027 1.00 53.03 357 SER A N 1
ATOM 2740 C CA . SER A 1 357 ? 3.643 -1.500 -8.150 1.00 53.03 357 SER A CA 1
ATOM 2741 C C . SER A 1 357 ? 4.000 -0.572 -9.309 1.00 53.03 357 SER A C 1
ATOM 2743 O O . SER A 1 357 ? 3.592 -0.853 -10.413 1.00 53.03 357 SER A O 1
ATOM 2745 N N . GLN A 1 358 ? 4.828 0.465 -9.141 1.00 61.06 358 GLN A N 1
ATOM 2746 C CA . GLN A 1 358 ? 5.411 1.180 -10.287 1.00 61.06 358 GLN A CA 1
ATOM 2747 C C . GLN A 1 358 ? 6.487 0.359 -11.005 1.00 61.06 358 GLN A C 1
ATOM 2749 O O . GLN A 1 358 ? 6.824 0.651 -12.138 1.00 61.06 358 GLN A O 1
ATOM 2754 N N . LEU A 1 359 ? 7.043 -0.673 -10.377 1.00 60.16 359 LEU A N 1
ATOM 2755 C CA . LEU A 1 359 ? 7.844 -1.687 -11.059 1.00 60.16 359 LEU A CA 1
ATOM 2756 C C . LEU A 1 359 ? 6.943 -2.716 -11.756 1.00 60.16 359 LEU A C 1
ATOM 2758 O O . LEU A 1 359 ? 7.222 -3.123 -12.878 1.00 60.16 359 LEU A O 1
ATOM 2762 N N . CYS A 1 360 ? 5.859 -3.116 -11.086 1.00 66.38 360 CYS A N 1
ATOM 2763 C CA . CYS A 1 360 ? 5.080 -4.311 -11.424 1.00 66.38 360 CYS A CA 1
ATOM 2764 C C . CYS A 1 360 ? 3.802 -4.054 -12.237 1.00 66.38 360 CYS A C 1
ATOM 2766 O O . CYS A 1 360 ? 3.347 -4.935 -12.964 1.00 66.38 360 CYS A O 1
ATOM 2768 N N . ALA A 1 361 ? 3.255 -2.838 -12.188 1.00 60.38 361 ALA A N 1
ATOM 2769 C CA . ALA A 1 361 ? 2.116 -2.394 -12.995 1.00 60.38 361 ALA A CA 1
ATOM 2770 C C . ALA A 1 361 ? 2.456 -2.421 -14.486 1.00 60.38 361 ALA A C 1
ATOM 2772 O O . ALA A 1 361 ? 1.588 -2.669 -15.316 1.00 60.38 361 ALA A O 1
ATOM 2773 N N . ALA A 1 362 ? 3.729 -2.273 -14.837 1.00 57.28 362 ALA A N 1
ATOM 2774 C CA . ALA A 1 362 ? 4.196 -2.384 -16.206 1.00 57.28 362 ALA A CA 1
ATOM 2775 C C . ALA A 1 362 ? 3.722 -3.649 -16.934 1.00 57.28 362 ALA A C 1
ATOM 2777 O O . ALA A 1 362 ? 3.515 -3.582 -18.130 1.00 57.28 362 ALA A O 1
ATOM 2778 N N . ASN A 1 363 ? 3.533 -4.780 -16.249 1.00 56.72 363 ASN A N 1
ATOM 2779 C CA . ASN A 1 363 ? 3.071 -6.017 -16.887 1.00 56.72 363 ASN A CA 1
ATOM 2780 C C . ASN A 1 363 ? 1.570 -6.041 -17.207 1.00 56.72 363 ASN A C 1
ATOM 2782 O O . ASN A 1 363 ? 1.133 -6.871 -18.007 1.00 56.72 363 ASN A O 1
ATOM 2786 N N . ALA A 1 364 ? 0.794 -5.193 -16.532 1.00 59.91 364 ALA A N 1
ATOM 2787 C CA . ALA A 1 364 ? -0.657 -5.106 -16.654 1.00 59.91 364 ALA A CA 1
ATOM 2788 C C . ALA A 1 364 ? -1.105 -3.909 -17.513 1.00 59.91 364 ALA A C 1
ATOM 2790 O O . ALA A 1 364 ? -2.185 -3.955 -18.099 1.00 59.91 364 ALA A O 1
ATOM 2791 N N . TYR A 1 365 ? -0.287 -2.853 -17.577 1.00 64.06 365 TYR A N 1
ATOM 2792 C CA . TYR A 1 365 ? -0.608 -1.578 -18.229 1.00 64.06 365 TYR A CA 1
ATOM 2793 C C . TYR A 1 365 ? 0.292 -1.255 -19.435 1.00 64.06 365 TYR A C 1
ATOM 2795 O O . TYR A 1 365 ? -0.131 -0.499 -20.311 1.00 64.06 365 TYR A O 1
ATOM 2803 N N . CYS A 1 366 ? 1.496 -1.838 -19.490 1.00 72.38 366 CYS A N 1
ATOM 2804 C CA . CYS A 1 366 ? 2.456 -1.750 -20.589 1.00 72.38 366 CYS A CA 1
ATOM 2805 C C . CYS A 1 366 ? 2.803 -3.181 -21.102 1.00 72.38 366 CYS A C 1
ATOM 2807 O O . CYS A 1 366 ? 3.691 -3.271 -21.973 1.00 72.38 366 CYS A O 1
#

Mean predicted aligned error: 10.06 Å